Protein AF-0000000078821449 (afdb_homodimer)

Organism: Methanosarcina acetivorans (strain ATCC 35395 / DSM 2834 / JCM 12185 / C2A) (NCBI:txid188937)

InterPro domains:
  IPR012033 MJ0452 [PF09001] (7-146)
  IPR012033 MJ0452 [PIRSF006600] (1-150)
  IPR036608 MTH777-like superfamily [G3DSA:3.40.50.10160] (2-150)
  IPR036608 MTH777-like superfamily [SSF75181] (4-150)

Structure (mmCIF, N/CA/C/O backbone):
data_AF-0000000078821449-model_v1
#
loop_
_entity.id
_entity.type
_entity.pdbx_description
1 polymer 'DUF1890 domain-containing protein'
#
loop_
_atom_site.group_PDB
_atom_site.id
_atom_site.type_symbol
_atom_site.label_atom_id
_atom_site.label_alt_id
_atom_site.label_comp_id
_atom_site.label_asym_id
_atom_site.label_entity_id
_atom_site.label_seq_id
_atom_site.pdbx_PDB_ins_code
_atom_site.Cartn_x
_atom_site.Cartn_y
_atom_site.Cartn_z
_atom_site.occupancy
_atom_site.B_iso_or_equiv
_atom_site.auth_seq_id
_atom_site.auth_comp_id
_atom_site.auth_asym_id
_atom_site.auth_atom_id
_atom_site.pdbx_PDB_model_num
ATOM 1 N N . MET A 1 1 ? 21.312 -19.125 -3.658 1 49.81 1 MET A N 1
ATOM 2 C CA . MET A 1 1 ? 20.328 -18.234 -4.27 1 49.81 1 MET A CA 1
ATOM 3 C C . MET A 1 1 ? 19.406 -19.016 -5.203 1 49.81 1 MET A C 1
ATOM 5 O O . MET A 1 1 ? 19.875 -19.75 -6.07 1 49.81 1 MET A O 1
ATOM 9 N N . THR A 1 2 ? 18.203 -19.422 -4.727 1 67.19 2 THR A N 1
ATOM 10 C CA . THR A 1 2 ? 17.578 -20.281 -5.734 1 67.19 2 THR A CA 1
ATOM 11 C C . THR A 1 2 ? 17.359 -19.5 -7.035 1 67.19 2 THR A C 1
ATOM 13 O O . THR A 1 2 ? 17.172 -18.281 -7.016 1 67.19 2 THR A O 1
ATOM 16 N N . GLY A 1 3 ? 18.109 -19.797 -8.117 1 85.88 3 GLY A N 1
ATOM 17 C CA . GLY A 1 3 ? 17.969 -19.344 -9.492 1 85.88 3 GLY A CA 1
ATOM 18 C C . GLY A 1 3 ? 16.594 -19.594 -10.07 1 85.88 3 GLY A C 1
ATOM 19 O O . GLY A 1 3 ? 16.344 -19.328 -11.25 1 85.88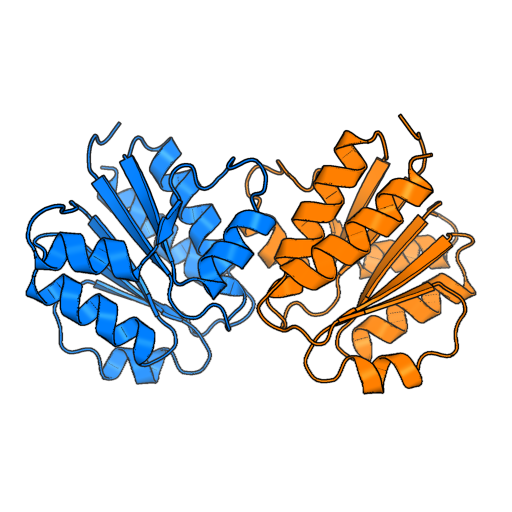 3 GLY A O 1
ATOM 20 N N . ALA A 1 4 ? 15.664 -19.938 -9.172 1 95.81 4 ALA A N 1
ATOM 21 C CA . ALA A 1 4 ? 14.32 -20.266 -9.641 1 95.81 4 ALA A CA 1
ATOM 22 C C . ALA A 1 4 ? 13.523 -18.984 -9.938 1 95.81 4 ALA A C 1
ATOM 24 O O . ALA A 1 4 ? 13.609 -18.016 -9.195 1 95.81 4 ALA A O 1
ATOM 25 N N . LYS A 1 5 ? 12.758 -19.031 -10.961 1 97.81 5 LYS A N 1
ATOM 26 C CA . LYS A 1 5 ? 11.906 -17.906 -11.375 1 97.81 5 LYS A CA 1
ATOM 27 C C . LYS A 1 5 ? 10.57 -17.938 -10.648 1 97.81 5 LYS A C 1
ATOM 29 O O . LYS A 1 5 ? 9.859 -18.953 -10.664 1 97.81 5 LYS A O 1
ATOM 34 N N . VAL A 1 6 ? 10.242 -16.781 -10.023 1 98.56 6 VAL A N 1
ATOM 35 C CA . VAL A 1 6 ? 8.992 -16.672 -9.273 1 98.56 6 VAL A CA 1
ATOM 36 C C . VAL A 1 6 ? 8.133 -15.555 -9.859 1 98.56 6 VAL A C 1
ATOM 38 O O . VAL A 1 6 ? 8.641 -14.469 -10.172 1 98.56 6 VAL A O 1
ATOM 41 N N . LEU A 1 7 ? 6.855 -15.844 -10.023 1 98.69 7 LEU A N 1
ATOM 42 C CA . LEU A 1 7 ? 5.879 -14.852 -10.461 1 98.69 7 LEU A CA 1
ATOM 43 C C . LEU A 1 7 ? 4.902 -14.516 -9.344 1 98.69 7 LEU A C 1
ATOM 45 O O . LEU A 1 7 ? 4.312 -15.414 -8.734 1 98.69 7 LEU A O 1
ATOM 49 N N . LEU A 1 8 ? 4.797 -13.297 -8.977 1 98.81 8 LEU A N 1
ATOM 50 C CA . LEU A 1 8 ? 3.703 -12.781 -8.164 1 98.81 8 LEU A CA 1
ATOM 51 C C . LEU A 1 8 ? 2.645 -12.117 -9.039 1 98.81 8 LEU A C 1
ATOM 53 O O . LEU A 1 8 ? 2.908 -11.086 -9.664 1 98.81 8 LEU A O 1
ATOM 57 N N . MET A 1 9 ? 1.427 -12.617 -9.031 1 98.25 9 MET A N 1
ATOM 58 C CA . MET A 1 9 ? 0.346 -12.102 -9.867 1 98.25 9 MET A CA 1
ATOM 59 C C . MET A 1 9 ? -0.66 -11.32 -9.031 1 98.25 9 MET A C 1
ATOM 61 O O . MET A 1 9 ? -1.372 -11.898 -8.211 1 98.25 9 MET A O 1
ATOM 65 N N . MET A 1 10 ? -0.724 -10.078 -9.336 1 96.94 10 MET A N 1
ATOM 66 C CA . MET A 1 10 ? -1.653 -9.211 -8.617 1 96.94 10 MET A CA 1
ATOM 67 C C . MET A 1 10 ? -2.875 -8.891 -9.469 1 96.94 10 MET A C 1
ATOM 69 O O . MET A 1 10 ? -2.74 -8.422 -10.602 1 96.94 10 MET A O 1
ATOM 73 N N . GLY A 1 11 ? -4.004 -9.109 -8.859 1 92.5 11 GLY A N 1
ATOM 74 C CA . GLY A 1 11 ? -5.25 -8.727 -9.5 1 92.5 11 GLY A CA 1
ATOM 75 C C . GLY A 1 11 ? -5.762 -7.371 -9.055 1 92.5 11 GLY A C 1
ATOM 76 O O . GLY A 1 11 ? -4.992 -6.414 -8.953 1 92.5 11 GLY A O 1
ATOM 77 N N . CYS A 1 12 ? -7.008 -7.234 -8.828 1 91.25 12 CYS A N 1
ATOM 78 C CA . CYS A 1 12 ? -7.684 -6.012 -8.414 1 91.25 12 CYS A CA 1
ATOM 79 C C . CYS A 1 12 ? -7.148 -5.523 -7.074 1 91.25 12 CYS A C 1
ATOM 81 O O . CYS A 1 12 ? -7.141 -6.27 -6.094 1 91.25 12 CYS A O 1
ATOM 83 N N . PRO A 1 13 ? -6.746 -4.324 -7.023 1 91.69 13 PRO A N 1
ATOM 84 C CA . PRO A 1 13 ? -6.117 -3.814 -5.801 1 91.69 13 PRO A CA 1
ATOM 85 C C . PRO A 1 13 ? -7.129 -3.217 -4.824 1 91.69 13 PRO A C 1
ATOM 87 O O . PRO A 1 13 ? -6.77 -2.363 -4.008 1 91.69 13 PRO A O 1
ATOM 90 N N . GLU A 1 14 ? -8.305 -3.57 -4.867 1 92.19 14 GLU A N 1
ATOM 91 C CA . GLU A 1 14 ? -9.375 -3.021 -4.039 1 92.19 14 GLU A CA 1
ATOM 92 C C . GLU A 1 14 ? -9.133 -3.303 -2.561 1 92.19 14 GLU A C 1
ATOM 94 O O . GLU A 1 14 ? -9.547 -2.527 -1.698 1 92.19 14 GLU A O 1
ATOM 99 N N . ILE A 1 15 ? -8.531 -4.406 -2.27 1 92.94 15 ILE A N 1
ATOM 100 C CA . ILE A 1 15 ? -8.266 -4.785 -0.885 1 92.94 15 ILE A CA 1
ATOM 101 C C . ILE A 1 15 ? -6.867 -4.324 -0.487 1 92.94 15 ILE A C 1
ATOM 103 O O . ILE A 1 15 ? -5.871 -4.758 -1.077 1 92.94 15 ILE A O 1
ATOM 107 N N . PRO A 1 16 ? -6.734 -3.566 0.577 1 92.69 16 PRO A N 1
ATOM 108 C CA . PRO A 1 16 ? -5.496 -2.861 0.91 1 92.69 16 PRO A CA 1
ATOM 109 C C . PRO A 1 16 ? -4.328 -3.811 1.169 1 92.69 16 PRO A C 1
ATOM 111 O O . PRO A 1 16 ? -3.178 -3.482 0.86 1 92.69 16 PRO A O 1
ATOM 114 N N . ILE A 1 17 ? -4.605 -4.996 1.589 1 95.81 17 ILE A N 1
ATOM 115 C CA . ILE A 1 17 ? -3.512 -5.855 2.029 1 95.81 17 ILE A CA 1
ATOM 116 C C . ILE A 1 17 ? -2.713 -6.336 0.819 1 95.81 17 ILE A C 1
ATOM 118 O O . ILE A 1 17 ? -1.553 -6.73 0.951 1 95.81 17 ILE A O 1
ATOM 122 N N . GLN A 1 18 ? -3.287 -6.344 -0.367 1 96.81 18 GLN A N 1
ATOM 123 C CA . GLN A 1 18 ? -2.631 -6.945 -1.522 1 96.81 18 GLN A CA 1
ATOM 124 C C . GLN A 1 18 ? -1.288 -6.277 -1.804 1 96.81 18 GLN A C 1
ATOM 126 O O . GLN A 1 18 ? -0.261 -6.953 -1.899 1 96.81 18 GLN A O 1
ATOM 131 N N . THR A 1 19 ? -1.279 -4.965 -1.934 1 97.38 19 THR A N 1
ATOM 132 C CA . THR A 1 19 ? -0.064 -4.23 -2.268 1 97.38 19 THR A CA 1
ATOM 133 C C . THR A 1 19 ? 1.011 -4.453 -1.208 1 97.38 19 THR A C 1
ATOM 135 O O . THR A 1 19 ? 2.174 -4.699 -1.537 1 97.38 19 THR A O 1
ATOM 138 N N . SER A 1 20 ? 0.621 -4.418 0.048 1 97.75 20 SER A N 1
ATOM 139 C CA . SER A 1 20 ? 1.561 -4.582 1.152 1 97.75 20 SER A CA 1
ATOM 140 C C . SER A 1 20 ? 2.209 -5.961 1.124 1 97.75 20 SER A C 1
ATOM 142 O O . SER A 1 20 ? 3.434 -6.078 1.214 1 97.75 20 SER A O 1
ATOM 144 N N . ILE A 1 21 ? 1.416 -6.953 0.949 1 98.38 21 ILE A N 1
ATOM 145 C CA . ILE A 1 21 ? 1.913 -8.328 0.967 1 98.38 21 ILE A CA 1
ATOM 146 C C . ILE A 1 21 ? 2.758 -8.586 -0.278 1 98.38 21 ILE A C 1
ATOM 148 O O . ILE A 1 21 ? 3.771 -9.281 -0.213 1 98.38 21 ILE A O 1
ATOM 152 N N . ALA A 1 22 ? 2.371 -8.062 -1.41 1 98.56 22 ALA A N 1
ATOM 153 C CA . ALA A 1 22 ? 3.135 -8.25 -2.643 1 98.56 22 ALA A CA 1
ATOM 154 C C . ALA A 1 22 ? 4.539 -7.66 -2.512 1 98.56 22 ALA A C 1
ATOM 156 O O . ALA A 1 22 ? 5.52 -8.297 -2.904 1 98.56 22 ALA A O 1
ATOM 157 N N . LEU A 1 23 ? 4.625 -6.461 -1.961 1 98.75 23 LEU A N 1
ATOM 158 C CA . LEU A 1 23 ? 5.93 -5.84 -1.758 1 98.75 23 LEU A CA 1
ATOM 159 C C . LEU A 1 23 ? 6.777 -6.66 -0.792 1 98.75 23 LEU A C 1
ATOM 161 O O . LEU A 1 23 ? 7.953 -6.926 -1.061 1 98.75 23 LEU A O 1
ATOM 165 N N . TYR A 1 24 ? 6.156 -7.066 0.304 1 98.81 24 TYR A N 1
ATOM 166 C CA . TYR A 1 24 ? 6.852 -7.855 1.314 1 98.81 24 TYR A CA 1
ATOM 167 C C . TYR A 1 24 ? 7.379 -9.156 0.722 1 98.81 24 TYR A C 1
ATOM 169 O O . TYR A 1 24 ? 8.562 -9.477 0.865 1 98.81 24 TYR A O 1
ATOM 177 N N . LEU A 1 25 ? 6.523 -9.852 0.055 1 98.75 25 LEU A N 1
ATOM 178 C CA . LEU A 1 25 ? 6.859 -11.164 -0.492 1 98.75 25 LEU A CA 1
ATOM 179 C C . LEU A 1 25 ? 7.922 -11.039 -1.58 1 98.75 25 LEU A C 1
ATOM 181 O O . LEU A 1 25 ? 8.867 -11.828 -1.624 1 98.75 25 LEU A O 1
ATOM 185 N N . SER A 1 26 ? 7.781 -10.055 -2.492 1 98.81 26 SER A N 1
ATOM 186 C CA . SER A 1 26 ? 8.773 -9.812 -3.531 1 98.81 26 SER A CA 1
ATOM 187 C C . SER A 1 26 ? 10.164 -9.617 -2.93 1 98.81 26 SER A C 1
ATOM 189 O O . SER A 1 26 ? 11.133 -10.242 -3.371 1 98.81 26 SER A O 1
ATOM 191 N N . HIS A 1 27 ? 10.234 -8.82 -1.933 1 98.62 27 HIS A N 1
ATOM 192 C CA . HIS A 1 27 ? 11.492 -8.484 -1.285 1 98.62 27 HIS A CA 1
ATOM 193 C C . HIS A 1 27 ? 12.102 -9.703 -0.593 1 98.62 27 HIS A C 1
ATOM 195 O O . HIS A 1 27 ? 13.289 -9.984 -0.751 1 98.62 27 HIS A O 1
ATOM 201 N N . LYS A 1 28 ? 11.266 -10.406 0.142 1 98.12 28 LYS A N 1
ATOM 202 C CA . LYS A 1 28 ? 11.727 -11.578 0.88 1 98.12 28 LYS A CA 1
ATOM 203 C C . LYS A 1 28 ? 12.281 -12.641 -0.065 1 98.12 28 LYS A C 1
ATOM 205 O O . LYS A 1 28 ? 13.383 -13.156 0.149 1 98.12 28 LYS A O 1
ATOM 210 N N . LEU A 1 29 ? 11.531 -12.938 -1.108 1 98.44 29 LEU A N 1
ATOM 211 C CA . LEU A 1 29 ? 11.945 -13.945 -2.076 1 98.44 29 LEU A CA 1
ATOM 212 C C . LEU A 1 29 ? 13.219 -13.516 -2.795 1 98.44 29 LEU A C 1
ATOM 214 O O . LEU A 1 29 ? 14.125 -14.328 -2.996 1 98.44 29 LEU A O 1
ATOM 218 N N . THR A 1 30 ? 13.289 -12.211 -3.168 1 98.06 30 THR A N 1
ATOM 219 C CA . THR A 1 30 ? 14.484 -11.695 -3.83 1 98.06 30 THR A CA 1
ATOM 220 C C . THR A 1 30 ? 15.711 -11.836 -2.93 1 98.06 30 THR A C 1
ATOM 222 O O . THR A 1 30 ? 16.766 -12.258 -3.383 1 98.06 30 THR A O 1
ATOM 225 N N . ASN A 1 31 ? 15.547 -11.555 -1.682 1 97.06 31 ASN A N 1
ATOM 226 C CA . ASN A 1 31 ? 16.656 -11.625 -0.73 1 97.06 31 ASN A CA 1
ATOM 227 C C . ASN A 1 31 ? 17.094 -13.07 -0.502 1 97.06 31 ASN A C 1
ATOM 229 O O . ASN A 1 31 ? 18.234 -13.312 -0.084 1 97.06 31 ASN A O 1
ATOM 233 N N . LEU A 1 32 ? 16.172 -13.969 -0.727 1 97 32 LEU A N 1
ATOM 234 C CA . LEU A 1 32 ? 16.484 -15.391 -0.587 1 97 32 LEU A CA 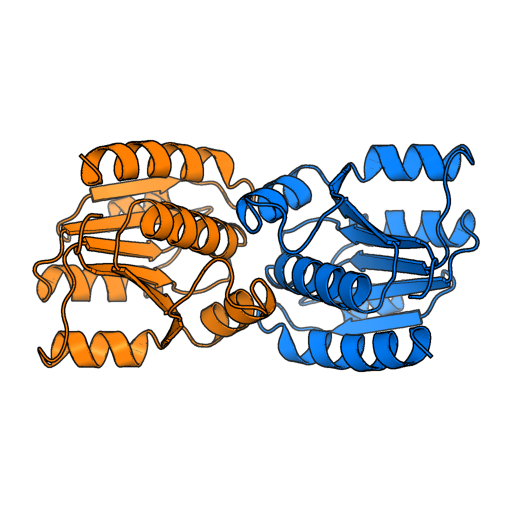1
ATOM 235 C C . LEU A 1 32 ? 17.141 -15.922 -1.858 1 97 32 LEU A C 1
ATOM 237 O O . LEU A 1 32 ? 17.516 -17.094 -1.92 1 97 32 LEU A O 1
ATOM 241 N N . GLY A 1 33 ? 17.219 -15.102 -2.922 1 96.56 33 GLY A N 1
ATOM 242 C CA . GLY A 1 33 ? 17.984 -15.469 -4.109 1 96.56 33 GLY A CA 1
ATOM 243 C C . GLY A 1 33 ? 17.094 -15.852 -5.281 1 96.56 33 GLY A C 1
ATOM 244 O O . GLY A 1 33 ? 17.594 -16.281 -6.324 1 96.56 33 GLY A O 1
ATOM 245 N N . PHE A 1 34 ? 15.781 -15.688 -5.188 1 98.06 34 PHE A N 1
ATOM 246 C CA . PHE A 1 34 ? 14.875 -15.984 -6.289 1 98.06 34 PHE A CA 1
ATOM 247 C C . PHE A 1 34 ? 14.883 -14.859 -7.312 1 98.06 34 PHE A C 1
ATOM 249 O O . PHE A 1 34 ? 15.18 -13.711 -6.98 1 98.06 34 PHE A O 1
ATOM 256 N N . ASP A 1 35 ? 14.656 -15.227 -8.531 1 98.19 35 ASP A N 1
ATOM 257 C CA . ASP A 1 35 ? 14.383 -14.25 -9.578 1 98.19 35 ASP A CA 1
ATOM 258 C C . ASP A 1 35 ? 12.891 -13.906 -9.641 1 98.19 35 ASP A C 1
ATOM 260 O O . ASP A 1 35 ? 12.102 -14.641 -10.234 1 98.19 35 ASP A O 1
ATOM 264 N N . VAL A 1 36 ? 12.523 -12.75 -9.086 1 98.69 36 VAL A N 1
ATOM 265 C CA . VAL A 1 36 ? 11.125 -12.453 -8.812 1 98.69 36 VAL A CA 1
ATOM 266 C C . VAL A 1 36 ? 10.602 -11.445 -9.836 1 98.69 36 VAL A C 1
ATOM 268 O O . VAL A 1 36 ? 11.227 -10.414 -10.07 1 98.69 36 VAL A O 1
ATOM 271 N N . THR A 1 37 ? 9.547 -11.773 -10.461 1 98.75 37 THR A N 1
ATOM 272 C CA . THR A 1 37 ? 8.758 -10.867 -11.297 1 98.75 37 THR A CA 1
ATOM 273 C C . THR A 1 37 ? 7.398 -10.602 -10.672 1 98.75 37 THR A C 1
ATOM 275 O O . THR A 1 37 ? 6.688 -11.539 -10.297 1 98.75 37 THR A O 1
ATOM 278 N N . VAL A 1 38 ? 7.09 -9.367 -10.508 1 98.81 38 VAL A N 1
ATOM 279 C CA . VAL A 1 38 ? 5.762 -8.969 -10.055 1 98.81 38 VAL A CA 1
ATOM 280 C C . VAL A 1 38 ? 4.926 -8.5 -11.242 1 98.81 38 VAL A C 1
ATOM 282 O O . VAL A 1 38 ? 5.32 -7.586 -11.961 1 98.81 38 VAL A O 1
ATOM 285 N N . ALA A 1 39 ? 3.84 -9.156 -11.469 1 98.56 39 ALA A N 1
ATOM 286 C CA . ALA A 1 39 ? 2.922 -8.797 -12.547 1 98.56 39 ALA A CA 1
ATOM 287 C C . ALA A 1 39 ? 1.574 -8.344 -11.992 1 98.56 39 ALA A C 1
ATOM 289 O O . ALA A 1 39 ? 0.996 -9.008 -11.125 1 98.56 39 ALA A O 1
ATOM 290 N N . GLY A 1 40 ? 1.105 -7.25 -12.469 1 97.75 40 GLY A N 1
ATOM 291 C CA . GLY A 1 40 ? -0.163 -6.73 -11.977 1 97.75 40 GLY A CA 1
ATOM 292 C C . GLY A 1 40 ? -1.009 -6.102 -13.07 1 97.75 40 GLY A C 1
ATOM 293 O O . GLY A 1 40 ? -0.512 -5.812 -14.156 1 97.75 40 GLY A O 1
ATOM 294 N N . THR A 1 41 ? -2.318 -6.004 -12.766 1 96.25 41 THR A N 1
ATOM 295 C CA . THR A 1 41 ? -3.158 -5.148 -13.594 1 96.25 41 THR A CA 1
ATOM 296 C C . THR A 1 41 ? -2.631 -3.717 -13.602 1 96.25 41 THR A C 1
ATOM 298 O O . THR A 1 41 ? -1.737 -3.375 -12.828 1 96.25 41 THR A O 1
ATOM 301 N N . GLU A 1 42 ? -3.178 -2.934 -14.5 1 94.88 42 GLU A N 1
ATOM 302 C CA . GLU A 1 42 ? -2.738 -1.544 -14.586 1 94.88 42 GLU A CA 1
ATOM 303 C C . GLU A 1 42 ? -2.912 -0.823 -13.258 1 94.88 42 GLU A C 1
ATOM 305 O O . GLU A 1 42 ? -1.987 -0.166 -12.773 1 94.88 42 GLU A O 1
ATOM 310 N N . ALA A 1 43 ? -4.117 -0.985 -12.688 1 94.12 43 ALA A N 1
ATOM 311 C CA . ALA A 1 43 ? -4.414 -0.321 -11.422 1 94.12 43 ALA A CA 1
ATOM 312 C C . ALA A 1 43 ? -3.498 -0.822 -10.312 1 94.12 43 ALA A C 1
ATOM 314 O O . ALA A 1 43 ? -2.963 -0.028 -9.539 1 94.12 43 ALA A O 1
ATOM 315 N N . ALA A 1 44 ? -3.287 -2.094 -10.258 1 96.38 44 ALA A N 1
ATOM 316 C CA . ALA A 1 44 ? -2.43 -2.674 -9.227 1 96.38 44 ALA A CA 1
ATOM 317 C C . ALA A 1 44 ? -0.986 -2.203 -9.391 1 96.38 44 ALA A C 1
ATOM 319 O O . ALA A 1 44 ? -0.325 -1.859 -8.406 1 96.38 44 ALA A O 1
ATOM 320 N N . THR A 1 45 ? -0.516 -2.141 -10.609 1 97.25 45 THR A N 1
ATOM 321 C CA . THR A 1 45 ? 0.858 -1.742 -10.891 1 97.25 45 THR A CA 1
ATOM 322 C C . THR A 1 45 ? 1.083 -0.277 -10.523 1 97.25 45 THR A C 1
ATOM 324 O O . THR A 1 45 ? 2.129 0.08 -9.984 1 97.25 45 THR A O 1
ATOM 327 N N . ARG A 1 46 ? 0.132 0.55 -10.789 1 96.5 46 ARG A N 1
ATOM 328 C CA . ARG A 1 46 ? 0.265 1.965 -10.461 1 96.5 46 ARG A CA 1
ATOM 329 C C . ARG A 1 46 ? 0.408 2.164 -8.953 1 96.5 46 ARG A C 1
ATOM 331 O O . ARG A 1 46 ? 1.279 2.91 -8.5 1 96.5 46 ARG A O 1
ATOM 338 N N . LEU A 1 47 ? -0.443 1.47 -8.195 1 97.69 47 LEU A N 1
ATOM 339 C CA . LEU A 1 47 ? -0.375 1.578 -6.746 1 97.69 47 LEU A CA 1
ATOM 340 C C . LEU A 1 47 ? 0.98 1.107 -6.23 1 97.69 47 LEU A C 1
ATOM 342 O O . LEU A 1 47 ? 1.595 1.771 -5.391 1 97.69 47 LEU A O 1
ATOM 346 N N . LEU A 1 48 ? 1.425 -0.003 -6.773 1 98.25 48 LEU A N 1
ATOM 347 C CA . LEU A 1 48 ? 2.695 -0.567 -6.336 1 98.25 48 LEU A CA 1
ATOM 348 C C . LEU A 1 48 ? 3.854 0.362 -6.688 1 98.25 48 LEU A C 1
ATOM 350 O O . LEU A 1 48 ? 4.742 0.594 -5.863 1 98.25 48 LEU A O 1
ATOM 354 N N . LYS A 1 49 ? 3.832 0.894 -7.867 1 97.75 49 LYS A N 1
ATOM 355 C CA . LYS A 1 49 ? 4.906 1.768 -8.328 1 97.75 49 LYS A CA 1
ATOM 356 C C . LYS A 1 49 ? 4.992 3.031 -7.477 1 97.75 49 LYS A C 1
ATOM 358 O O . LYS A 1 49 ? 6.09 3.484 -7.145 1 97.75 49 LYS A O 1
ATOM 363 N N . VAL A 1 50 ? 3.887 3.553 -7.125 1 98 50 VAL A N 1
ATOM 364 C CA . VAL A 1 50 ? 3.873 4.754 -6.301 1 98 50 VAL A CA 1
ATOM 365 C C . VAL A 1 50 ? 4.344 4.418 -4.887 1 98 50 VAL A C 1
ATOM 367 O O . VAL A 1 50 ? 5.082 5.188 -4.27 1 98 50 VAL A O 1
ATOM 370 N N . SER A 1 51 ? 3.947 3.303 -4.34 1 97.88 51 SER A N 1
ATOM 371 C CA . SER A 1 51 ? 4.387 2.844 -3.027 1 97.88 51 SER A CA 1
ATOM 372 C C . SER A 1 51 ? 5.895 2.611 -3 1 97.88 51 SER A C 1
ATOM 374 O O . SER A 1 51 ? 6.547 2.852 -1.982 1 97.88 51 SER A O 1
ATOM 376 N N . ASP A 1 52 ? 6.406 2.096 -4.031 1 98.56 52 ASP A N 1
ATOM 377 C CA . ASP A 1 52 ? 7.793 1.671 -4.195 1 98.56 52 ASP A CA 1
ATOM 378 C C . ASP A 1 52 ? 8.484 2.469 -5.297 1 98.56 52 ASP A C 1
ATOM 380 O O . ASP A 1 52 ? 9.039 1.89 -6.23 1 98.56 52 ASP A O 1
ATOM 384 N N . SER A 1 53 ? 8.484 3.723 -5.098 1 97.94 53 SER A N 1
ATOM 385 C CA . SER A 1 53 ? 8.867 4.676 -6.137 1 97.94 53 SER A CA 1
ATOM 386 C C . SER A 1 53 ? 10.312 4.453 -6.59 1 97.94 53 SER A C 1
ATOM 388 O O . SER A 1 53 ? 10.656 4.738 -7.738 1 97.94 53 SER A O 1
ATOM 390 N N . ASP A 1 54 ? 11.188 3.932 -5.82 1 98.12 54 ASP A N 1
ATOM 391 C CA . ASP A 1 54 ? 12.586 3.703 -6.18 1 98.12 54 ASP A CA 1
ATOM 392 C C . ASP A 1 54 ? 12.805 2.266 -6.641 1 98.12 54 ASP A C 1
ATOM 394 O O . ASP A 1 54 ? 13.922 1.884 -6.992 1 98.12 54 ASP A O 1
ATOM 398 N N . GLY A 1 55 ? 11.766 1.492 -6.582 1 98.31 55 GLY A N 1
ATOM 399 C CA . GLY A 1 55 ? 11.906 0.089 -6.938 1 98.31 55 GLY A CA 1
ATOM 400 C C . GLY A 1 55 ? 12.766 -0.688 -5.961 1 98.31 55 GLY A C 1
ATOM 401 O O . GLY A 1 55 ? 13.555 -1.544 -6.367 1 98.31 55 GLY A O 1
ATOM 402 N N . TYR A 1 56 ? 12.648 -0.378 -4.742 1 98.56 56 TYR A N 1
ATOM 403 C CA . TYR A 1 56 ? 13.484 -0.993 -3.715 1 98.56 56 TYR A CA 1
ATOM 404 C C . TYR A 1 56 ? 13.016 -2.408 -3.406 1 98.56 56 TYR A C 1
ATOM 406 O O . TYR A 1 56 ? 13.828 -3.312 -3.215 1 98.56 56 TYR A O 1
ATOM 414 N N . TYR A 1 57 ? 11.695 -2.652 -3.391 1 98.62 57 TYR A N 1
ATOM 415 C CA . TYR A 1 57 ? 11.117 -3.91 -2.928 1 98.62 57 TYR A CA 1
ATOM 416 C C . TYR A 1 57 ? 10.742 -4.805 -4.105 1 98.62 57 TYR A C 1
ATOM 418 O O . TYR A 1 57 ? 10.859 -6.031 -4.02 1 98.62 57 TYR A O 1
ATOM 426 N N . ALA A 1 58 ? 10.211 -4.219 -5.16 1 98.31 58 ALA A N 1
ATOM 427 C CA . ALA A 1 58 ? 9.859 -4.93 -6.391 1 98.31 58 ALA A CA 1
ATOM 428 C C . ALA A 1 58 ? 10.75 -4.488 -7.551 1 98.31 58 ALA A C 1
ATOM 430 O O . ALA A 1 58 ? 10.508 -3.453 -8.172 1 98.31 58 ALA A O 1
ATOM 431 N N . LYS A 1 59 ? 11.664 -5.297 -7.922 1 97.06 59 LYS A N 1
ATOM 432 C CA . LYS A 1 59 ? 12.68 -4.91 -8.891 1 97.06 59 LYS A CA 1
ATOM 433 C C . LYS A 1 59 ? 12.164 -5.051 -10.32 1 97.06 59 LYS A C 1
ATOM 435 O O . LYS A 1 59 ? 12.555 -4.293 -11.211 1 97.06 59 LYS A O 1
ATOM 440 N N . LYS A 1 60 ? 11.391 -6.031 -10.555 1 97.94 60 LYS A N 1
ATOM 441 C CA . LYS A 1 60 ? 10.781 -6.277 -11.859 1 97.94 60 LYS A CA 1
ATOM 442 C C . LYS A 1 60 ? 9.258 -6.215 -11.781 1 97.94 60 LYS A C 1
ATOM 444 O O . LYS A 1 60 ? 8.625 -7.109 -11.219 1 97.94 60 LYS A O 1
ATOM 449 N N . LEU A 1 61 ? 8.742 -5.191 -12.273 1 98.5 61 LEU A N 1
ATOM 450 C CA . LEU A 1 61 ? 7.301 -4.984 -12.336 1 98.5 61 LEU A CA 1
ATOM 451 C C . LEU A 1 61 ? 6.816 -4.949 -13.781 1 98.5 61 LEU A C 1
ATOM 453 O O . LEU A 1 61 ? 7.297 -4.145 -14.578 1 98.5 61 LEU A O 1
ATOM 457 N N . VAL A 1 62 ? 5.875 -5.852 -14.078 1 98.19 62 VAL A N 1
ATOM 458 C CA . VAL A 1 62 ? 5.426 -5.973 -15.461 1 98.19 62 VAL A CA 1
ATOM 459 C C . VAL A 1 62 ? 3.9 -6.02 -15.508 1 98.19 62 VAL A C 1
ATOM 461 O O . VAL A 1 62 ? 3.246 -6.102 -14.469 1 98.19 62 VAL A O 1
ATOM 464 N N . ASN A 1 63 ? 3.357 -5.914 -16.703 1 97.69 63 ASN A N 1
ATOM 465 C CA . ASN A 1 63 ? 1.917 -5.988 -16.922 1 97.69 63 ASN A CA 1
ATOM 466 C C . ASN A 1 63 ? 1.418 -7.43 -16.875 1 97.69 63 ASN A C 1
ATOM 468 O O . ASN A 1 63 ? 1.978 -8.305 -17.547 1 97.69 63 ASN A O 1
ATOM 472 N N . LEU A 1 64 ? 0.299 -7.594 -16.219 1 97.56 64 LEU A N 1
ATOM 473 C CA . LEU A 1 64 ? -0.217 -8.938 -16.016 1 97.56 64 LEU A CA 1
ATOM 474 C C . LEU A 1 64 ? -0.741 -9.531 -17.312 1 97.56 64 LEU A C 1
ATOM 476 O O . LEU A 1 64 ? -0.436 -10.68 -17.641 1 97.56 64 LEU A O 1
ATOM 480 N N . ASP A 1 65 ? -1.496 -8.789 -18.062 1 96.25 65 ASP A N 1
ATOM 481 C CA . ASP A 1 65 ? -2.078 -9.297 -19.297 1 96.25 65 ASP A CA 1
ATOM 482 C C . ASP A 1 65 ? -0.992 -9.719 -20.281 1 96.25 65 ASP A C 1
ATOM 484 O O . ASP A 1 65 ? -1.086 -10.789 -20.891 1 96.25 65 ASP A O 1
ATOM 488 N N . LYS A 1 66 ? -0.016 -8.938 -20.391 1 96.81 66 LYS A N 1
ATOM 489 C CA . LYS A 1 66 ? 1.092 -9.25 -21.281 1 96.81 66 LYS A CA 1
ATOM 490 C C . LYS A 1 66 ? 1.849 -10.484 -20.812 1 96.81 66 LYS A C 1
ATOM 492 O O . LYS A 1 66 ? 2.248 -11.328 -21.625 1 96.81 66 LYS A O 1
ATOM 497 N N . THR A 1 67 ? 2.057 -10.562 -19.562 1 97 67 THR A N 1
ATOM 498 C CA . THR A 1 67 ? 2.723 -11.719 -18.969 1 97 67 THR A CA 1
ATOM 499 C C . THR A 1 67 ? 1.938 -13 -19.266 1 97 67 THR A C 1
ATOM 501 O O . THR A 1 67 ? 2.516 -14.016 -19.656 1 97 67 THR A O 1
ATOM 504 N N . MET A 1 68 ? 0.649 -12.906 -19.125 1 96 68 MET A N 1
ATOM 505 C CA . MET A 1 68 ? -0.207 -14.062 -19.375 1 96 68 MET A CA 1
ATOM 506 C C . MET A 1 68 ? -0.173 -14.453 -20.859 1 96 68 MET A C 1
ATOM 508 O O . MET A 1 68 ? -0.151 -15.641 -21.188 1 96 68 MET A O 1
ATOM 512 N N . GLU A 1 69 ? -0.201 -13.477 -21.672 1 96.69 69 GLU A N 1
ATOM 513 C CA . GLU A 1 69 ? -0.075 -13.75 -23.094 1 96.69 69 GLU A CA 1
ATOM 514 C C . GLU A 1 69 ? 1.207 -14.523 -23.391 1 96.69 69 GLU A C 1
ATOM 516 O O . GLU A 1 69 ? 1.188 -15.5 -24.141 1 96.69 69 GLU A O 1
ATOM 521 N N . ASP A 1 70 ? 2.281 -14.078 -22.828 1 96.94 70 ASP A N 1
ATOM 522 C CA . ASP A 1 70 ? 3.572 -14.727 -23.047 1 96.94 70 ASP A CA 1
ATOM 523 C C . ASP A 1 70 ? 3.555 -16.156 -22.531 1 96.94 70 ASP A C 1
ATOM 525 O O . ASP A 1 70 ? 4.152 -17.047 -23.141 1 96.94 70 ASP A O 1
ATOM 529 N N . ILE A 1 71 ? 2.896 -16.391 -21.453 1 96.19 71 ILE A N 1
ATOM 530 C CA . ILE A 1 71 ? 2.809 -17.734 -20.891 1 96.19 71 ILE A CA 1
ATOM 531 C C . ILE A 1 71 ? 1.948 -18.609 -21.781 1 96.19 71 ILE A C 1
ATOM 533 O O . ILE A 1 71 ? 2.322 -19.75 -22.094 1 96.19 71 ILE A O 1
ATOM 537 N N . ILE A 1 72 ? 0.828 -18.078 -22.188 1 95.5 72 ILE A N 1
ATOM 538 C CA . ILE A 1 72 ? -0.098 -18.812 -23.047 1 95.5 72 ILE A CA 1
ATOM 539 C C . ILE A 1 72 ? 0.601 -19.188 -24.344 1 95.5 72 ILE A C 1
ATOM 541 O O . ILE A 1 72 ? 0.446 -20.312 -24.828 1 95.5 72 ILE A O 1
ATOM 545 N N . GLU A 1 73 ? 1.402 -18.312 -24.844 1 96.44 73 GLU A N 1
ATOM 546 C CA . GLU A 1 73 ? 2.092 -18.531 -26.125 1 96.44 73 GLU A CA 1
ATOM 547 C C . GLU A 1 73 ? 3.416 -19.266 -25.906 1 96.44 73 GLU A C 1
ATOM 549 O O . GLU A 1 73 ? 4.203 -19.422 -26.844 1 96.44 73 GLU A O 1
ATOM 554 N N . LYS A 1 74 ? 3.77 -19.688 -24.75 1 94.5 74 LYS A N 1
ATOM 555 C CA . LYS A 1 74 ? 4.93 -20.5 -24.391 1 94.5 74 LYS A CA 1
ATOM 556 C C . LYS A 1 74 ? 6.23 -19.734 -24.656 1 94.5 74 LYS A C 1
ATOM 558 O O . LYS A 1 74 ? 7.242 -20.344 -25.016 1 94.5 74 LYS A O 1
ATOM 563 N N . ARG A 1 75 ? 6.172 -18.422 -24.453 1 96.19 75 ARG A N 1
ATOM 564 C CA . ARG A 1 75 ? 7.355 -17.578 -24.609 1 96.19 75 ARG A CA 1
ATOM 565 C C . ARG A 1 75 ? 8.062 -17.375 -23.281 1 96.19 75 ARG A C 1
ATOM 567 O O . ARG A 1 75 ? 9.219 -16.953 -23.234 1 96.19 75 ARG A O 1
ATOM 574 N N . SER A 1 76 ? 7.32 -17.594 -22.234 1 94.62 76 SER A N 1
ATOM 575 C CA . SER A 1 76 ? 7.855 -17.453 -20.891 1 94.62 76 SER A CA 1
ATOM 576 C C . SER A 1 76 ? 7.176 -18.422 -19.922 1 94.62 76 SER A C 1
ATOM 578 O O . SER A 1 76 ? 6.066 -18.891 -20.188 1 94.62 76 SER A O 1
ATOM 580 N N . ASP A 1 77 ? 7.953 -18.828 -18.906 1 95.5 77 ASP A N 1
ATOM 581 C CA . ASP A 1 77 ? 7.375 -19.625 -17.844 1 95.5 77 ASP A CA 1
ATOM 582 C C . ASP A 1 77 ? 8.109 -19.391 -16.516 1 95.5 77 ASP A C 1
ATOM 584 O O . ASP A 1 77 ? 9.086 -18.641 -16.469 1 95.5 77 ASP A O 1
ATOM 588 N N . PHE A 1 78 ? 7.543 -19.938 -15.438 1 97.75 78 PHE A N 1
ATOM 589 C CA . PHE A 1 78 ? 8.055 -19.734 -14.086 1 97.75 78 PHE A CA 1
ATOM 590 C C . PHE A 1 78 ? 8.109 -21.062 -13.328 1 97.75 78 PHE A C 1
ATOM 592 O O . PHE A 1 78 ? 7.484 -22.031 -13.742 1 97.75 78 PHE A O 1
ATOM 599 N N . ASP A 1 79 ? 8.906 -21.078 -12.344 1 97.75 79 ASP A N 1
ATOM 600 C CA . ASP A 1 79 ? 9.008 -22.266 -11.508 1 97.75 79 ASP A CA 1
ATOM 601 C C . ASP A 1 79 ? 7.949 -22.25 -10.406 1 97.75 79 ASP A C 1
ATOM 603 O O . ASP A 1 79 ? 7.426 -23.297 -10.023 1 97.75 79 ASP A O 1
ATOM 607 N N . ILE A 1 80 ? 7.691 -21.109 -9.891 1 98.19 80 ILE A N 1
ATOM 608 C CA . ILE A 1 80 ? 6.734 -20.891 -8.805 1 98.19 80 ILE A CA 1
ATOM 609 C C . ILE A 1 80 ? 5.852 -19.688 -9.125 1 98.19 80 ILE A C 1
ATOM 611 O O . ILE A 1 80 ? 6.324 -18.688 -9.672 1 98.19 80 ILE A O 1
ATOM 615 N N . CYS A 1 81 ? 4.598 -19.781 -8.812 1 98.38 81 CYS A N 1
ATOM 616 C CA . CYS A 1 81 ? 3.664 -18.672 -9.008 1 98.38 81 CYS A CA 1
ATOM 617 C C . CYS A 1 81 ? 2.816 -18.453 -7.758 1 98.38 81 CYS A C 1
ATOM 619 O O . CYS A 1 81 ? 2.248 -19.406 -7.215 1 98.38 81 CYS A O 1
ATOM 621 N N . PHE A 1 82 ? 2.791 -17.281 -7.273 1 98.69 82 PHE A N 1
ATOM 622 C CA . PHE A 1 82 ? 1.84 -16.812 -6.27 1 98.69 82 PHE A CA 1
ATOM 623 C C . PHE A 1 82 ? 0.752 -15.961 -6.906 1 98.69 82 PHE A C 1
ATOM 625 O O . PHE A 1 82 ? 1.031 -14.883 -7.43 1 98.69 82 PHE A O 1
ATOM 632 N N . ALA A 1 83 ? -0.446 -16.391 -6.867 1 98.38 83 ALA A N 1
ATOM 633 C CA . ALA A 1 83 ? -1.572 -15.672 -7.461 1 98.38 83 ALA A CA 1
ATOM 634 C C . ALA A 1 83 ? -2.457 -15.055 -6.383 1 98.38 83 ALA A C 1
ATOM 636 O O . ALA A 1 83 ? -3.07 -15.766 -5.586 1 98.38 83 ALA A O 1
ATOM 637 N N . PHE A 1 84 ? -2.549 -13.742 -6.371 1 98.25 84 PHE A N 1
ATOM 638 C CA . PHE A 1 84 ? -3.414 -13.016 -5.449 1 98.25 84 PHE A CA 1
ATOM 639 C C . PHE A 1 84 ? -4.836 -12.938 -5.992 1 98.25 84 PHE A C 1
ATOM 641 O O . PHE A 1 84 ? -5.047 -12.516 -7.133 1 98.25 84 PHE A O 1
ATOM 648 N N . MET A 1 85 ? -5.746 -13.266 -5.129 1 96.88 85 MET A N 1
ATOM 649 C CA . MET A 1 85 ? -7.133 -13.172 -5.582 1 96.88 85 MET A CA 1
ATOM 650 C C . MET A 1 85 ? -8.062 -12.859 -4.418 1 96.88 85 MET A C 1
ATOM 652 O O . MET A 1 85 ? -7.934 -13.438 -3.336 1 96.88 85 MET A O 1
ATOM 656 N N . HIS A 1 86 ? -9.023 -11.922 -4.672 1 96.5 86 HIS A N 1
ATOM 657 C CA . HIS A 1 86 ? -10.07 -11.641 -3.699 1 96.5 86 HIS A CA 1
ATOM 658 C C . HIS A 1 86 ? -11.453 -11.656 -4.352 1 96.5 86 HIS A C 1
ATOM 660 O O . HIS A 1 86 ? -12.461 -11.414 -3.688 1 96.5 86 HIS A O 1
ATOM 666 N N . ASN A 1 87 ? -11.438 -11.93 -5.66 1 94.44 87 ASN A N 1
ATOM 667 C CA . ASN A 1 87 ? -12.664 -12.039 -6.445 1 94.44 87 ASN A CA 1
ATOM 668 C C . ASN A 1 87 ? -12.477 -12.953 -7.652 1 94.44 87 ASN A C 1
ATOM 670 O O . ASN A 1 87 ? -11.398 -13.523 -7.844 1 94.44 87 ASN A O 1
ATOM 674 N N . ASP A 1 88 ? -13.445 -13.016 -8.539 1 90.81 88 ASP A N 1
ATOM 675 C CA . ASP A 1 88 ? -13.461 -13.969 -9.648 1 90.81 88 ASP A CA 1
ATOM 676 C C . ASP A 1 88 ? -12.406 -13.617 -10.695 1 90.81 88 ASP A C 1
ATOM 678 O O . ASP A 1 88 ? -11.852 -14.508 -11.344 1 90.81 88 ASP A O 1
ATOM 682 N N . ALA A 1 89 ? -12.133 -12.344 -10.82 1 85.69 89 ALA A N 1
ATOM 683 C CA . ALA A 1 89 ? -11.148 -11.938 -11.812 1 85.69 89 ALA A CA 1
ATOM 684 C C . ALA A 1 89 ? -9.773 -12.508 -11.484 1 85.69 89 ALA A C 1
ATOM 686 O O . ALA A 1 89 ? -9.086 -13.039 -12.367 1 85.69 89 ALA A O 1
ATOM 687 N N . GLY A 1 90 ? -9.406 -12.43 -10.242 1 89 90 GLY A N 1
ATOM 688 C CA . GLY A 1 90 ? -8.156 -13.039 -9.812 1 89 90 GLY A CA 1
ATOM 689 C C . GLY A 1 90 ? -8.133 -14.547 -10.008 1 89 90 GLY A C 1
ATOM 690 O O . GLY A 1 90 ? -7.102 -15.117 -10.367 1 89 90 GLY A O 1
ATOM 691 N N . MET A 1 91 ? -9.211 -15.102 -9.891 1 94.12 91 MET A N 1
ATOM 692 C CA . MET A 1 91 ? -9.32 -16.547 -10.016 1 94.12 91 MET A CA 1
ATOM 693 C C . MET A 1 91 ? -9.078 -16.984 -11.461 1 94.12 91 MET A C 1
ATOM 695 O O . MET A 1 91 ? -8.445 -18.016 -11.703 1 94.12 91 MET A O 1
ATOM 699 N N . THR A 1 92 ? -9.547 -16.234 -12.328 1 93.75 92 THR A N 1
ATOM 700 C CA . THR A 1 92 ? -9.406 -16.562 -13.742 1 93.75 92 THR A CA 1
ATOM 701 C C . THR A 1 92 ? -7.93 -16.641 -14.141 1 93.75 92 THR A C 1
ATOM 703 O O . THR A 1 92 ? -7.523 -17.578 -14.844 1 93.75 92 THR A O 1
ATOM 706 N N . TYR A 1 93 ? -7.094 -15.758 -13.695 1 94.38 93 TYR A N 1
ATOM 707 C CA . TYR A 1 93 ? -5.664 -15.781 -13.984 1 94.38 93 TYR A CA 1
ATOM 708 C C . TYR A 1 93 ? -5.008 -17.016 -13.391 1 94.38 93 TYR A C 1
ATOM 710 O O . TYR A 1 93 ? -4.203 -17.672 -14.055 1 94.38 93 TYR A O 1
ATOM 718 N N . ALA A 1 94 ? -5.348 -17.328 -12.188 1 96.56 94 ALA A N 1
ATOM 719 C CA . ALA A 1 94 ? -4.785 -18.5 -11.508 1 96.56 94 ALA A CA 1
ATOM 720 C C . ALA A 1 94 ? -5.168 -19.781 -12.219 1 96.56 94 ALA A C 1
ATOM 722 O O . ALA A 1 94 ? -4.34 -20.688 -12.383 1 96.56 94 ALA A O 1
ATOM 723 N N . ALA A 1 95 ? -6.391 -19.828 -12.664 1 96.38 95 ALA A N 1
ATOM 724 C CA . ALA A 1 95 ? -6.859 -21 -13.391 1 96.38 95 ALA A CA 1
ATOM 725 C C . ALA A 1 95 ? -6.066 -21.188 -14.688 1 96.38 95 ALA A C 1
ATOM 727 O O . ALA A 1 95 ? -5.695 -22.312 -15.031 1 96.38 95 ALA A O 1
ATOM 728 N N . THR A 1 96 ? -5.84 -20.109 -15.359 1 94.44 96 THR A N 1
ATOM 729 C CA . THR A 1 96 ? -5.051 -20.156 -16.578 1 94.44 96 THR A CA 1
ATOM 730 C C . THR A 1 96 ? -3.633 -20.641 -16.297 1 94.44 96 THR A C 1
ATOM 732 O O . THR A 1 96 ? -3.105 -21.5 -17 1 94.44 96 THR A O 1
ATOM 735 N N . MET A 1 97 ? -3.037 -20.172 -15.266 1 95.94 97 MET A N 1
ATOM 736 C CA . MET A 1 97 ? -1.706 -20.609 -14.852 1 95.94 97 MET A CA 1
ATOM 737 C C . MET A 1 97 ? -1.692 -22.109 -14.562 1 95.94 97 MET A C 1
ATOM 739 O O . MET A 1 97 ? -0.797 -22.828 -15.008 1 95.94 97 MET A O 1
ATOM 743 N N . SER A 1 98 ? -2.689 -22.531 -13.859 1 96.88 98 SER A N 1
ATOM 744 C CA . SER A 1 98 ? -2.768 -23.938 -13.484 1 96.88 98 SER A CA 1
ATOM 745 C C . SER A 1 98 ? -2.875 -24.844 -14.719 1 96.88 98 SER A C 1
ATOM 747 O O . SER A 1 98 ? -2.291 -25.922 -14.75 1 96.88 98 SER A O 1
ATOM 749 N N . ALA A 1 99 ? -3.504 -24.359 -15.68 1 95.12 99 ALA A N 1
ATOM 750 C CA . ALA A 1 99 ? -3.787 -25.156 -16.859 1 95.12 99 ALA A CA 1
ATOM 751 C C . ALA A 1 99 ? -2.584 -25.203 -17.797 1 95.12 99 ALA A C 1
ATOM 753 O O . ALA A 1 99 ? -2.363 -26.188 -18.5 1 95.12 99 ALA A O 1
ATOM 754 N N . LEU A 1 100 ? -1.787 -24.172 -17.719 1 94.44 100 LEU A N 1
ATOM 755 C CA . LEU A 1 100 ? -0.858 -24.031 -18.844 1 94.44 100 LEU A CA 1
ATOM 756 C C . LEU A 1 100 ? 0.586 -24.047 -18.344 1 94.44 100 LEU A C 1
ATOM 758 O O . LEU A 1 100 ? 1.507 -24.297 -19.125 1 94.44 100 LEU A O 1
ATOM 762 N N . SER A 1 101 ? 0.759 -23.672 -17.125 1 92.81 101 SER A N 1
ATOM 763 C CA . SER A 1 101 ? 2.111 -23.547 -16.594 1 92.81 101 SER A CA 1
ATOM 764 C C . SER A 1 101 ? 2.494 -24.766 -15.766 1 92.81 101 SER A C 1
ATOM 766 O O . SER A 1 101 ? 1.635 -25.406 -15.156 1 92.81 101 SER A O 1
ATOM 768 N N . GLN A 1 102 ? 3.744 -25.094 -15.797 1 91.25 102 GLN A N 1
ATOM 769 C CA . GLN A 1 102 ? 4.246 -26.172 -14.938 1 91.25 102 GLN A CA 1
ATOM 770 C C . GLN A 1 102 ? 4.656 -25.625 -13.57 1 91.25 102 GLN A C 1
ATOM 772 O O . GLN A 1 102 ? 5.164 -26.359 -12.727 1 91.25 102 GLN A O 1
ATOM 777 N N . ALA A 1 103 ? 4.441 -24.391 -13.336 1 96.25 103 ALA A N 1
ATOM 778 C CA . ALA A 1 103 ? 4.824 -23.75 -12.078 1 96.25 103 ALA A CA 1
ATOM 779 C C . ALA A 1 103 ? 4.059 -24.344 -10.898 1 96.25 103 ALA A C 1
ATOM 781 O O . ALA A 1 103 ? 2.879 -24.672 -11.023 1 96.25 103 ALA A O 1
ATOM 782 N N . LYS A 1 104 ? 4.762 -24.5 -9.82 1 97.31 104 LYS A N 1
ATOM 783 C CA . LYS A 1 104 ? 4.039 -24.703 -8.57 1 97.31 104 LYS A CA 1
ATOM 784 C C . LYS A 1 104 ? 3.18 -23.5 -8.227 1 97.31 104 LYS A C 1
ATOM 786 O O . LYS A 1 104 ? 3.697 -22.391 -8.07 1 97.31 104 LYS A O 1
ATOM 791 N N . LEU A 1 105 ? 1.876 -23.734 -8.062 1 98.12 105 LEU A N 1
ATOM 792 C CA . LEU A 1 105 ? 0.936 -22.625 -7.918 1 98.12 105 LEU A CA 1
ATOM 793 C C . LEU A 1 105 ? 0.464 -22.5 -6.477 1 98.12 105 LEU A C 1
ATOM 795 O O . LEU A 1 105 ? -0.018 -23.469 -5.887 1 98.12 105 LEU A O 1
ATOM 799 N N . TYR A 1 106 ? 0.654 -21.328 -5.906 1 98.38 106 TYR A N 1
ATOM 800 C CA . TYR A 1 106 ? 0.079 -20.922 -4.629 1 98.38 106 TYR A CA 1
ATOM 801 C C . TYR A 1 106 ? -1.011 -19.875 -4.832 1 98.38 106 TYR A C 1
ATOM 803 O O . TYR A 1 106 ? -0.73 -18.766 -5.258 1 98.38 106 TYR A O 1
ATOM 811 N N . SER A 1 107 ? -2.236 -20.25 -4.504 1 98.19 107 SER A N 1
ATOM 812 C CA . SER A 1 107 ? -3.363 -19.328 -4.586 1 98.19 107 SER A CA 1
ATOM 813 C C . SER A 1 107 ? -3.566 -18.594 -3.266 1 98.19 107 SER A C 1
ATOM 815 O O . SER A 1 107 ? -4 -19.188 -2.275 1 98.19 107 SER A O 1
ATOM 817 N N . ILE A 1 108 ? -3.248 -17.344 -3.24 1 98.38 108 ILE A N 1
ATOM 818 C CA . ILE A 1 108 ? -3.463 -16.484 -2.072 1 98.38 108 ILE A CA 1
ATOM 819 C C . ILE A 1 108 ? -4.859 -15.883 -2.131 1 98.38 108 ILE A C 1
ATOM 821 O O . ILE A 1 108 ? -5.094 -14.914 -2.863 1 98.38 108 ILE A O 1
ATOM 825 N N . VAL A 1 109 ? -5.766 -16.406 -1.341 1 98 109 VAL A N 1
ATOM 826 C CA . VAL A 1 109 ? -7.16 -15.977 -1.315 1 98 109 VAL A CA 1
ATOM 827 C C . VAL A 1 109 ? -7.418 -15.117 -0.079 1 98 109 VAL A C 1
ATOM 829 O O . VAL A 1 109 ? -7.254 -15.586 1.052 1 98 109 VAL A O 1
ATOM 832 N N . PHE A 1 110 ? -7.84 -13.867 -0.324 1 97.19 110 PHE A N 1
ATOM 833 C CA . PHE A 1 110 ? -7.949 -12.945 0.806 1 97.19 110 PHE A CA 1
ATOM 834 C C . PHE A 1 110 ? -9.18 -12.062 0.671 1 97.19 110 PHE A C 1
ATOM 836 O O . PHE A 1 110 ? -9.797 -12 -0.397 1 97.19 110 PHE A O 1
ATOM 843 N N . GLY A 1 111 ? -9.5 -11.383 1.758 1 95.56 111 GLY A N 1
ATOM 844 C CA . GLY A 1 111 ? -10.656 -10.5 1.775 1 95.56 111 GLY A CA 1
ATOM 845 C C . GLY A 1 111 ? -11.867 -11.109 2.449 1 95.56 111 GLY A C 1
ATOM 846 O O . GLY A 1 111 ? -11.828 -12.258 2.891 1 95.56 111 GLY A O 1
ATOM 847 N N . ARG A 1 112 ? -12.961 -10.359 2.451 1 95.19 112 ARG A N 1
ATOM 848 C CA . ARG A 1 112 ? -14.148 -10.672 3.248 1 95.19 112 ARG A CA 1
ATOM 849 C C . ARG A 1 112 ? -14.773 -11.984 2.795 1 95.19 112 ARG A C 1
ATOM 851 O O . ARG A 1 112 ? -15.344 -12.719 3.607 1 95.19 112 ARG A O 1
ATOM 858 N N . HIS A 1 113 ? -14.609 -12.312 1.619 1 95 113 HIS A N 1
ATOM 859 C CA . HIS A 1 113 ? -15.266 -13.5 1.074 1 95 113 HIS A CA 1
ATOM 860 C C . HIS A 1 113 ? -14.242 -14.57 0.711 1 95 113 HIS A C 1
ATOM 862 O O . HIS A 1 113 ? -14.477 -15.375 -0.194 1 95 113 HIS A O 1
ATOM 868 N N . ALA A 1 114 ? -13.18 -14.594 1.354 1 96.88 114 ALA A N 1
ATOM 869 C CA . ALA A 1 114 ? -12.055 -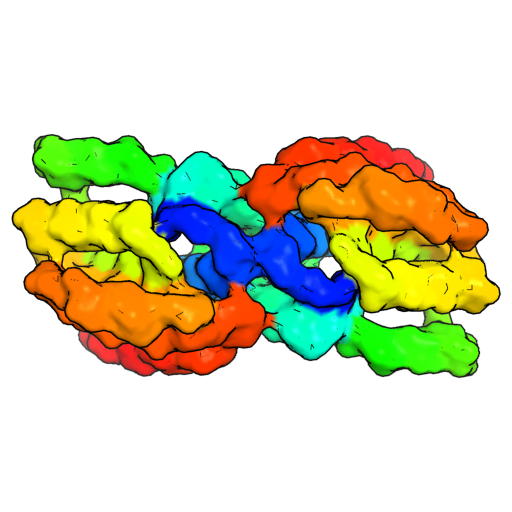15.469 1.014 1 96.88 114 ALA A CA 1
ATOM 870 C C . ALA A 1 114 ? -12.453 -16.938 1.102 1 96.88 114 ALA A C 1
ATOM 872 O O . ALA A 1 114 ? -12.148 -17.719 0.204 1 96.88 114 ALA A O 1
ATOM 873 N N . ASP A 1 115 ? -13.18 -17.312 2.166 1 97.25 115 ASP A N 1
ATOM 874 C CA . ASP A 1 115 ? -13.555 -18.719 2.348 1 97.25 115 ASP A CA 1
ATOM 875 C C . ASP A 1 115 ? -14.477 -19.188 1.224 1 97.25 115 ASP A C 1
ATOM 877 O O . ASP A 1 115 ? -14.281 -20.266 0.666 1 97.25 115 ASP A O 1
ATOM 881 N N . GLU A 1 116 ? -15.414 -18.391 0.914 1 97.31 116 GLU A N 1
ATOM 882 C CA . GLU A 1 116 ? -16.344 -18.734 -0.157 1 97.31 116 GLU A CA 1
ATOM 883 C C . GLU A 1 116 ? -15.633 -18.859 -1.496 1 97.31 116 GLU A C 1
ATOM 885 O O . GLU A 1 116 ? -15.867 -19.812 -2.244 1 97.31 116 GLU A O 1
ATOM 890 N N . LEU A 1 117 ? -14.828 -17.922 -1.795 1 97.25 117 LEU A N 1
ATOM 891 C CA . LEU A 1 117 ? -14.07 -17.953 -3.043 1 97.25 117 LEU A CA 1
ATOM 892 C C . LEU A 1 117 ? -13.18 -19.203 -3.1 1 97.25 117 LEU A C 1
ATOM 894 O O . LEU A 1 117 ? -13.125 -19.875 -4.125 1 97.25 117 LEU A O 1
ATOM 898 N N . ALA A 1 118 ? -12.5 -19.516 -2.033 1 97.62 118 ALA A N 1
ATOM 899 C CA . ALA A 1 118 ? -11.594 -20.672 -1.975 1 97.62 118 ALA A CA 1
ATOM 900 C C . ALA A 1 118 ? -12.328 -21.969 -2.27 1 97.62 118 ALA A C 1
ATOM 902 O O . ALA A 1 118 ? -11.781 -22.875 -2.904 1 97.62 118 ALA A O 1
ATOM 903 N N . GLU A 1 119 ? -13.531 -22.031 -1.868 1 97.12 119 GLU A N 1
ATOM 904 C CA . GLU A 1 119 ? -14.328 -23.234 -2.062 1 97.12 119 GLU A CA 1
ATOM 905 C C . GLU A 1 119 ? -14.648 -23.453 -3.539 1 97.12 119 GLU A C 1
ATOM 907 O O . GLU A 1 119 ? -14.945 -24.578 -3.957 1 97.12 119 GLU A O 1
ATOM 912 N N . THR A 1 120 ? -14.617 -22.422 -4.305 1 96.62 120 THR A N 1
ATOM 913 C CA . THR A 1 120 ? -14.977 -22.516 -5.715 1 96.62 120 THR A CA 1
ATOM 914 C C . THR A 1 120 ? -13.773 -22.906 -6.559 1 96.62 120 THR A C 1
ATOM 916 O O . THR A 1 120 ? -13.906 -23.203 -7.746 1 96.62 120 THR A O 1
ATOM 919 N N . ILE A 1 121 ? -12.633 -22.844 -6.004 1 96.94 121 ILE A N 1
ATOM 920 C CA . ILE A 1 121 ? -11.406 -23.156 -6.734 1 96.94 121 ILE A CA 1
ATOM 921 C C . ILE A 1 121 ? -11.328 -24.672 -6.992 1 96.94 121 ILE A C 1
ATOM 923 O O . ILE A 1 121 ? -11.312 -25.469 -6.051 1 96.94 121 ILE A O 1
ATOM 927 N N . GLU A 1 122 ? -11.172 -25.062 -8.242 1 95.62 122 GLU A N 1
ATOM 928 C CA . GLU A 1 122 ? -11.172 -26.469 -8.625 1 95.62 122 GLU A CA 1
ATOM 929 C C . GLU A 1 122 ? -9.859 -26.844 -9.312 1 95.62 122 GLU A C 1
ATOM 931 O O . GLU A 1 122 ? -9.648 -28.016 -9.648 1 95.62 122 GLU A O 1
ATOM 936 N N . PHE A 1 123 ? -9.062 -25.891 -9.57 1 96.06 123 PHE A N 1
ATOM 937 C CA . PHE A 1 123 ? -7.797 -26.172 -10.234 1 96.06 123 PHE A CA 1
ATOM 938 C C . PHE A 1 123 ? -6.719 -26.531 -9.219 1 96.06 123 PHE A C 1
ATOM 940 O O . PHE A 1 123 ? -6.883 -26.297 -8.023 1 96.06 123 PHE A O 1
ATOM 947 N N . ASP A 1 124 ? -5.641 -27.125 -9.719 1 94.88 124 ASP A N 1
ATOM 948 C CA . ASP A 1 124 ? -4.57 -27.625 -8.859 1 94.88 124 ASP A CA 1
ATOM 949 C C . ASP A 1 124 ? -3.74 -26.484 -8.289 1 94.88 124 ASP A C 1
ATOM 951 O O . ASP A 1 124 ? -3.555 -25.453 -8.945 1 94.88 124 ASP A O 1
ATOM 955 N N . GLY A 1 125 ? -3.16 -26.734 -7.074 1 95.44 125 GLY A N 1
ATOM 956 C CA . GLY A 1 125 ? -2.32 -25.766 -6.383 1 95.44 125 GLY A CA 1
ATOM 957 C C . GLY A 1 125 ? -2.566 -25.719 -4.887 1 95.44 125 GLY A C 1
ATOM 958 O O . GLY A 1 125 ? -3.523 -26.312 -4.395 1 95.44 125 GLY A O 1
ATOM 959 N N . GLU A 1 126 ? -1.756 -25.078 -4.191 1 96.94 126 GLU A N 1
ATOM 960 C CA . GLU A 1 126 ? -1.93 -24.844 -2.76 1 96.94 126 GLU A CA 1
ATOM 961 C C . GLU A 1 126 ? -2.709 -23.562 -2.498 1 96.94 126 GLU A C 1
ATOM 963 O O . GLU A 1 126 ? -2.486 -22.547 -3.162 1 96.94 126 GLU A O 1
ATOM 968 N N . LYS A 1 127 ? -3.688 -23.672 -1.599 1 97.31 127 LYS A N 1
ATOM 969 C CA . LYS A 1 127 ? -4.492 -22.5 -1.244 1 97.31 127 LYS A CA 1
ATOM 970 C C . LYS A 1 127 ? -4.047 -21.906 0.09 1 97.31 127 LYS A C 1
ATOM 972 O O . LYS A 1 127 ? -3.871 -22.641 1.07 1 97.31 127 LYS A O 1
ATOM 977 N N . ILE A 1 128 ? -3.791 -20.641 0.075 1 98.06 128 ILE A N 1
ATOM 978 C CA . ILE A 1 128 ? -3.537 -19.859 1.284 1 98.06 128 ILE A CA 1
ATOM 979 C C . ILE A 1 128 ? -4.676 -18.875 1.509 1 98.06 128 ILE A C 1
ATOM 981 O O . ILE A 1 128 ? -4.809 -17.891 0.771 1 98.06 128 ILE A O 1
ATOM 985 N N . VAL A 1 129 ? -5.48 -19.062 2.609 1 97.69 129 VAL A N 1
ATOM 986 C CA . VAL A 1 129 ? -6.73 -18.312 2.76 1 97.69 129 VAL A CA 1
ATOM 987 C C . VAL A 1 129 ? -6.645 -17.406 3.982 1 97.69 129 VAL A C 1
ATOM 989 O O . VAL A 1 129 ? -6.219 -17.828 5.059 1 97.69 129 VAL A O 1
ATOM 992 N N . SER A 1 130 ? -6.977 -16.188 3.787 1 97.31 130 SER A N 1
ATOM 993 C CA . SER A 1 130 ? -7.074 -15.203 4.867 1 97.31 130 SER A CA 1
ATOM 994 C C . SER A 1 130 ? -8.281 -14.289 4.68 1 97.31 130 SER A C 1
ATOM 996 O O . SER A 1 130 ? -8.445 -13.68 3.623 1 97.31 130 SER A O 1
ATOM 998 N N . LYS A 1 131 ? -9.062 -14.109 5.688 1 96.06 131 LYS A N 1
ATOM 999 C CA . LYS A 1 131 ? -10.266 -13.281 5.613 1 96.06 131 LYS A CA 1
ATOM 1000 C C . LYS A 1 131 ? -9.938 -11.82 5.91 1 96.06 131 LYS A C 1
ATOM 1002 O O . LYS A 1 131 ? -10.812 -10.953 5.824 1 96.06 131 LYS A O 1
ATOM 1007 N N . ASP A 1 132 ? -8.719 -11.555 6.195 1 93.38 132 ASP A N 1
ATOM 1008 C CA . ASP A 1 132 ? -8.32 -10.203 6.59 1 93.38 132 ASP A CA 1
ATOM 1009 C C . ASP A 1 132 ? -8.406 -9.242 5.41 1 93.38 132 ASP A C 1
ATOM 1011 O O . ASP A 1 132 ? -8.055 -9.602 4.281 1 93.38 132 ASP A O 1
ATOM 1015 N N . VAL A 1 133 ? -8.867 -8.062 5.805 1 91.56 133 VAL A N 1
ATOM 1016 C CA . VAL A 1 133 ? -8.992 -7.027 4.785 1 91.56 133 VAL A CA 1
ATOM 1017 C C . VAL A 1 133 ? -7.922 -5.957 5.004 1 91.56 133 VAL A C 1
ATOM 1019 O O . VAL A 1 133 ? -7.316 -5.469 4.047 1 91.56 133 VAL A O 1
ATOM 1022 N N . HIS A 1 134 ? -7.676 -5.668 6.293 1 90.19 134 HIS A N 1
ATOM 1023 C CA . HIS A 1 134 ? -6.785 -4.543 6.562 1 90.19 134 HIS A CA 1
ATOM 1024 C C . HIS A 1 134 ? -5.586 -4.977 7.398 1 90.19 134 HIS A C 1
ATOM 1026 O O . HIS A 1 134 ? -4.602 -4.242 7.504 1 90.19 134 HIS A O 1
ATOM 1032 N N . ASN A 1 135 ? -5.648 -6.082 7.992 1 93.12 135 ASN A N 1
ATOM 1033 C CA . ASN A 1 135 ? -4.535 -6.594 8.781 1 93.12 135 ASN A CA 1
ATOM 1034 C C . ASN A 1 135 ? -3.719 -7.621 8 1 93.12 135 ASN A C 1
ATOM 1036 O O . ASN A 1 135 ? -4.164 -8.75 7.801 1 93.12 135 ASN A O 1
ATOM 1040 N N . PRO A 1 136 ? -2.508 -7.297 7.68 1 96.56 136 PRO A N 1
ATOM 1041 C CA . PRO A 1 136 ? -1.729 -8.172 6.801 1 96.56 136 PRO A CA 1
ATOM 1042 C C . PRO A 1 136 ? -0.958 -9.242 7.57 1 96.56 136 PRO A C 1
ATOM 1044 O O . PRO A 1 136 ? -0.354 -10.133 6.961 1 96.56 136 PRO A O 1
ATOM 1047 N N . LEU A 1 137 ? -1.008 -9.289 8.828 1 97.06 137 LEU A N 1
ATOM 1048 C CA . LEU A 1 137 ? -0.038 -10.039 9.617 1 97.06 137 LEU A CA 1
ATOM 1049 C C . LEU A 1 137 ? -0.314 -11.539 9.539 1 97.06 137 LEU A C 1
ATOM 1051 O O . LEU A 1 137 ? 0.617 -12.336 9.43 1 97.06 137 LEU A O 1
ATOM 1055 N N . ARG A 1 138 ? -1.561 -11.906 9.641 1 96.5 138 ARG A N 1
ATOM 1056 C CA . ARG A 1 138 ? -1.873 -13.328 9.57 1 96.5 138 ARG A CA 1
ATOM 1057 C C . ARG A 1 138 ? -1.475 -13.906 8.211 1 96.5 138 ARG A C 1
ATOM 1059 O O . ARG A 1 138 ? -0.849 -14.969 8.148 1 96.5 138 ARG A O 1
ATOM 1066 N N . LEU A 1 139 ? -1.846 -13.266 7.156 1 98.12 139 LEU A N 1
ATOM 1067 C CA . LEU A 1 139 ? -1.464 -13.711 5.82 1 98.12 139 LEU A CA 1
ATOM 1068 C C . LEU A 1 139 ? 0.053 -13.727 5.664 1 98.12 139 LEU A C 1
ATOM 1070 O O . LEU A 1 139 ? 0.618 -14.688 5.137 1 98.12 139 LEU A O 1
ATOM 1074 N N . LYS A 1 140 ? 0.715 -12.703 6.141 1 98.31 140 LYS A N 1
ATOM 1075 C CA . LYS A 1 140 ? 2.172 -12.625 6.109 1 98.31 140 LYS A CA 1
ATOM 1076 C C . LYS A 1 140 ? 2.801 -13.836 6.793 1 98.31 140 LYS A C 1
ATOM 1078 O O . LYS A 1 140 ? 3.721 -14.453 6.25 1 98.31 140 LYS A O 1
ATOM 1083 N N . ASN A 1 141 ? 2.309 -14.133 7.934 1 97.81 141 ASN A N 1
ATOM 1084 C CA . ASN A 1 141 ? 2.852 -15.25 8.695 1 97.81 141 ASN A CA 1
ATOM 1085 C C . ASN A 1 141 ? 2.676 -16.578 7.961 1 97.81 141 ASN A C 1
ATOM 1087 O O . ASN A 1 141 ? 3.57 -17.422 7.969 1 97.81 141 ASN A O 1
ATOM 1091 N N . ARG A 1 142 ? 1.561 -16.781 7.398 1 97.56 142 ARG A N 1
ATOM 1092 C CA . ARG A 1 142 ? 1.317 -17.984 6.609 1 97.56 142 ARG A CA 1
ATOM 1093 C C . ARG A 1 142 ? 2.279 -18.062 5.426 1 97.56 142 ARG A C 1
ATOM 1095 O O . ARG A 1 142 ? 2.834 -19.141 5.145 1 97.56 142 ARG A O 1
ATOM 1102 N N . LEU A 1 143 ? 2.484 -16.969 4.773 1 98.38 143 LEU A N 1
ATOM 1103 C CA . LEU A 1 143 ? 3.375 -16.938 3.617 1 98.38 143 LEU A CA 1
ATOM 1104 C C . LEU A 1 143 ? 4.824 -17.156 4.039 1 98.38 143 LEU A C 1
ATOM 1106 O O . LEU A 1 143 ? 5.598 -17.781 3.311 1 98.38 143 LEU A O 1
ATOM 1110 N N . ASP A 1 144 ? 5.176 -16.672 5.223 1 98 144 ASP A N 1
ATOM 1111 C CA . ASP A 1 144 ? 6.523 -16.891 5.738 1 98 144 ASP A CA 1
ATOM 1112 C C . ASP A 1 144 ? 6.816 -18.391 5.855 1 98 144 ASP A C 1
ATOM 1114 O O . ASP A 1 144 ? 7.902 -18.844 5.484 1 98 144 ASP A O 1
ATOM 1118 N N . LYS A 1 145 ? 5.863 -19.078 6.332 1 96.88 145 LYS A N 1
ATOM 1119 C CA . LYS A 1 145 ? 6.035 -20.531 6.477 1 96.88 145 LYS A CA 1
ATOM 1120 C C . LYS A 1 145 ? 6.203 -21.203 5.117 1 96.88 145 LYS A C 1
ATOM 1122 O O . LYS A 1 145 ? 7.051 -22.078 4.957 1 96.88 145 LYS A O 1
ATOM 1127 N N . ILE A 1 146 ? 5.461 -20.812 4.195 1 97.25 146 ILE A N 1
ATOM 1128 C CA . ILE A 1 146 ? 5.527 -21.375 2.852 1 97.25 146 ILE A CA 1
ATOM 1129 C C . ILE A 1 146 ? 6.883 -21.062 2.223 1 97.25 146 ILE A C 1
ATOM 1131 O O . ILE A 1 146 ? 7.523 -21.938 1.642 1 97.25 146 ILE A O 1
ATOM 1135 N N . VAL A 1 147 ? 7.332 -19.828 2.291 1 97.31 147 VAL A N 1
ATOM 1136 C CA . VAL A 1 147 ? 8.586 -19.375 1.691 1 97.31 147 VAL A CA 1
ATOM 1137 C C . VAL A 1 147 ? 9.758 -20.125 2.312 1 97.31 147 VAL A C 1
ATOM 1139 O O . VAL A 1 147 ? 10.695 -20.516 1.612 1 97.31 147 VAL A O 1
ATOM 1142 N N . GLU A 1 148 ? 9.656 -20.344 3.592 1 94.38 148 GLU A N 1
ATOM 1143 C CA . GLU A 1 148 ? 10.688 -21.125 4.266 1 94.38 148 GLU A CA 1
ATOM 1144 C C . GLU A 1 148 ? 10.789 -22.531 3.67 1 94.38 148 GLU A C 1
ATOM 1146 O O . GLU A 1 148 ? 11.883 -23.078 3.533 1 94.38 148 GLU A O 1
ATOM 1151 N N . GLY A 1 149 ? 9.648 -23.031 3.268 1 93.5 149 GLY A N 1
ATOM 1152 C CA . GLY A 1 149 ? 9.617 -24.375 2.695 1 93.5 149 GLY A CA 1
ATOM 1153 C C . GLY A 1 149 ? 10.164 -24.438 1.282 1 93.5 149 GLY A C 1
ATOM 1154 O O . GLY A 1 149 ? 10.742 -25.438 0.875 1 93.5 149 GLY A O 1
ATOM 1155 N N . ILE A 1 150 ? 10.016 -23.391 0.558 1 92.44 150 ILE A N 1
ATOM 1156 C CA . ILE A 1 150 ? 10.43 -23.438 -0.838 1 92.44 150 ILE A CA 1
ATOM 1157 C C . ILE A 1 150 ? 11.883 -23 -0.963 1 92.44 150 ILE A C 1
ATOM 1159 O O . ILE A 1 150 ? 12.531 -23.25 -1.98 1 92.44 150 ILE A O 1
ATOM 1163 N N . ALA A 1 151 ? 12.391 -22.328 0.015 1 87.06 151 ALA A N 1
ATOM 1164 C CA . ALA A 1 151 ? 13.781 -21.875 -0.008 1 87.06 151 ALA A CA 1
ATOM 1165 C C . ALA A 1 151 ? 14.734 -23.016 0.373 1 87.06 151 ALA A C 1
ATOM 1167 O O . ALA A 1 151 ? 15.938 -22.906 0.152 1 87.06 151 ALA A O 1
ATOM 1168 N N . ILE A 1 152 ? 14.219 -24.016 0.972 1 74.62 152 ILE A N 1
ATOM 1169 C CA . ILE A 1 152 ? 15.047 -25.172 1.309 1 74.62 152 ILE A CA 1
ATOM 1170 C C . ILE A 1 152 ? 15.266 -26.031 0.067 1 74.62 152 ILE A C 1
ATOM 1172 O O . ILE A 1 152 ? 14.336 -26.25 -0.712 1 74.62 152 ILE A O 1
ATOM 1176 N N . MET B 1 1 ? 18.547 21.531 3.291 1 49.16 1 MET B N 1
ATOM 1177 C CA . MET B 1 1 ? 17.688 20.5 3.863 1 49.16 1 MET B CA 1
ATOM 1178 C C . MET B 1 1 ? 16.656 21.109 4.812 1 49.16 1 MET B C 1
ATOM 1180 O O . MET B 1 1 ? 17.016 21.859 5.719 1 49.16 1 MET B O 1
ATOM 1184 N N . THR B 1 2 ? 15.391 21.359 4.32 1 67.62 2 THR B N 1
ATOM 1185 C CA . THR B 1 2 ? 14.648 22.109 5.324 1 67.62 2 THR B CA 1
ATOM 1186 C C . THR B 1 2 ? 14.523 21.312 6.621 1 67.62 2 THR B C 1
ATOM 1188 O O . THR B 1 2 ? 14.484 20.078 6.598 1 67.62 2 THR B O 1
ATOM 1191 N N . GLY B 1 3 ? 15.234 21.641 7.695 1 85.81 3 GLY B N 1
ATOM 1192 C CA . GLY B 1 3 ? 15.172 21.172 9.07 1 85.81 3 GLY B CA 1
ATOM 1193 C C . GLY B 1 3 ? 13.781 21.219 9.656 1 85.81 3 GLY B C 1
ATOM 1194 O O . GLY B 1 3 ? 13.578 20.906 10.836 1 85.81 3 GLY B O 1
ATOM 1195 N N . ALA B 1 4 ? 12.797 21.469 8.758 1 95.75 4 ALA B N 1
ATOM 1196 C CA . ALA B 1 4 ? 11.422 21.594 9.242 1 95.75 4 ALA B CA 1
ATOM 1197 C C . ALA B 1 4 ? 10.82 20.234 9.547 1 95.75 4 ALA B C 1
ATOM 1199 O O . ALA B 1 4 ? 11.031 19.266 8.797 1 95.75 4 ALA B O 1
ATOM 1200 N N . LYS B 1 5 ? 10.062 20.156 10.57 1 97.81 5 LYS B N 1
ATOM 1201 C CA . LYS B 1 5 ? 9.383 18.938 11 1 97.81 5 LYS B CA 1
ATOM 1202 C C . LYS B 1 5 ? 8.047 18.766 10.281 1 97.81 5 LYS B C 1
ATOM 1204 O O . LYS B 1 5 ? 7.203 19.672 10.312 1 97.81 5 LYS B O 1
ATOM 1209 N N . VAL B 1 6 ? 7.875 17.594 9.656 1 98.5 6 VAL B N 1
ATOM 1210 C CA . VAL B 1 6 ? 6.648 17.297 8.922 1 98.5 6 VAL B CA 1
ATOM 1211 C C . VAL B 1 6 ? 5.965 16.078 9.516 1 98.5 6 VAL B C 1
ATOM 1213 O O . VAL B 1 6 ? 6.621 15.07 9.82 1 98.5 6 VAL B O 1
ATOM 1216 N N . LEU B 1 7 ? 4.664 16.172 9.695 1 98.62 7 LEU B N 1
ATOM 1217 C CA . LEU B 1 7 ? 3.846 15.055 10.141 1 98.62 7 LEU B CA 1
ATOM 1218 C C . LEU B 1 7 ? 2.918 14.578 9.031 1 98.62 7 LEU B C 1
ATOM 1220 O O . LEU B 1 7 ? 2.197 15.383 8.438 1 98.62 7 LEU B O 1
ATOM 1224 N N . LEU B 1 8 ? 2.992 13.367 8.664 1 98.75 8 LEU B N 1
ATOM 1225 C CA . LEU B 1 8 ? 1.974 12.695 7.863 1 98.75 8 LEU B CA 1
ATOM 1226 C C . LEU B 1 8 ? 1.033 11.883 8.75 1 98.75 8 LEU B C 1
ATOM 1228 O O . LEU B 1 8 ? 1.451 10.914 9.383 1 98.75 8 LEU B O 1
ATOM 1232 N N . MET B 1 9 ? -0.249 12.203 8.758 1 98.19 9 MET B N 1
ATOM 1233 C CA . MET B 1 9 ? -1.234 11.539 9.602 1 98.19 9 MET B CA 1
ATOM 1234 C C . MET B 1 9 ? -2.133 10.625 8.781 1 98.19 9 MET B C 1
ATOM 1236 O O . MET B 1 9 ? -2.928 11.094 7.965 1 98.19 9 MET B O 1
ATOM 1240 N N . MET B 1 10 ? -2.02 9.383 9.086 1 96.62 10 MET B N 1
ATOM 1241 C CA . MET B 1 10 ? -2.83 8.398 8.383 1 96.62 10 MET B CA 1
ATOM 1242 C C . MET B 1 10 ? -3.979 7.906 9.258 1 96.62 10 MET B C 1
ATOM 1244 O O . MET B 1 10 ? -3.758 7.469 10.391 1 96.62 10 MET B O 1
ATOM 1248 N N . GLY B 1 11 ? -5.137 7.949 8.672 1 92 11 GLY B N 1
ATOM 1249 C CA . GLY B 1 11 ? -6.305 7.383 9.328 1 92 11 GLY B CA 1
ATOM 1250 C C . GLY B 1 11 ? -6.613 5.969 8.883 1 92 11 GLY B C 1
ATOM 1251 O O . GLY B 1 11 ? -5.715 5.133 8.781 1 92 11 GLY B O 1
ATOM 1252 N N . CYS B 1 12 ? -7.832 5.668 8.672 1 90.81 12 CYS B N 1
ATOM 1253 C CA . CYS B 1 12 ? -8.32 4.355 8.266 1 90.81 12 CYS B CA 1
ATOM 1254 C C . CYS B 1 12 ? -7.738 3.947 6.918 1 90.81 12 CYS B C 1
ATOM 1256 O O . CYS B 1 12 ? -7.836 4.691 5.941 1 90.81 12 CYS B O 1
ATOM 1258 N N . PRO B 1 13 ? -7.172 2.811 6.867 1 91.44 13 PRO B N 1
ATOM 1259 C CA . PRO B 1 13 ? -6.488 2.389 5.645 1 91.44 13 PRO B CA 1
ATOM 1260 C C . PRO B 1 13 ? -7.414 1.659 4.672 1 91.44 13 PRO B C 1
ATOM 1262 O O . PRO B 1 13 ? -6.949 0.869 3.846 1 91.44 13 PRO B O 1
ATOM 1265 N N . GLU B 1 14 ? -8.617 1.848 4.715 1 92.06 14 GLU B N 1
ATOM 1266 C CA . GLU B 1 14 ? -9.617 1.15 3.906 1 92.06 14 GLU B CA 1
ATOM 1267 C C . GLU B 1 14 ? -9.438 1.463 2.424 1 92.06 14 GLU B C 1
ATOM 1269 O O . GLU B 1 14 ? -9.75 0.635 1.566 1 92.06 14 GLU B O 1
ATOM 1274 N N . ILE B 1 15 ? -9.016 2.646 2.137 1 92.94 15 ILE B N 1
ATOM 1275 C CA . ILE B 1 15 ? -8.828 3.057 0.749 1 92.94 15 ILE B CA 1
ATOM 1276 C C . ILE B 1 15 ? -7.391 2.799 0.318 1 92.94 15 ILE B C 1
ATOM 1278 O O . ILE B 1 15 ? -6.453 3.355 0.895 1 92.94 15 ILE B O 1
ATOM 1282 N N . PRO B 1 16 ? -7.168 2.076 -0.757 1 92.81 16 PRO B N 1
ATOM 1283 C CA . PRO B 1 16 ? -5.852 1.549 -1.123 1 92.81 16 PRO B CA 1
ATOM 1284 C C . PRO B 1 16 ? -4.828 2.65 -1.392 1 92.81 16 PRO B C 1
ATOM 1286 O O . PRO B 1 16 ? -3.641 2.479 -1.103 1 92.81 16 PRO B O 1
ATOM 1289 N N . ILE B 1 17 ? -5.266 3.789 -1.796 1 95.88 17 ILE B N 1
ATOM 1290 C CA . ILE B 1 17 ? -4.301 4.789 -2.248 1 95.88 17 ILE B CA 1
ATOM 1291 C C . ILE B 1 17 ? -3.566 5.375 -1.046 1 95.88 17 ILE B C 1
ATOM 1293 O O . ILE B 1 17 ? -2.475 5.93 -1.19 1 95.88 17 ILE B O 1
ATOM 1297 N N . GLN B 1 18 ? -4.121 5.309 0.151 1 96.81 18 GLN B N 1
ATOM 1298 C CA . GLN B 1 18 ? -3.545 6.004 1.299 1 96.81 18 GLN B CA 1
ATOM 1299 C C . GLN B 1 18 ? -2.117 5.535 1.565 1 96.81 18 GLN B C 1
ATOM 1301 O O . GLN B 1 18 ? -1.196 6.352 1.646 1 96.81 18 GLN B O 1
ATOM 1306 N N . THR B 1 19 ? -1.922 4.238 1.688 1 97.31 19 THR B N 1
ATOM 1307 C CA . THR B 1 19 ? -0.609 3.688 2.01 1 97.31 19 THR B CA 1
ATOM 1308 C C . THR B 1 19 ? 0.41 4.059 0.937 1 97.31 19 THR B C 1
ATOM 1310 O O . THR B 1 19 ? 1.527 4.477 1.251 1 97.31 19 THR B O 1
ATOM 1313 N N . SER B 1 20 ? 0.019 3.959 -0.317 1 97.81 20 SER B N 1
ATOM 1314 C CA . SER B 1 20 ? 0.915 4.254 -1.431 1 97.81 20 SER B CA 1
ATOM 1315 C C . SER B 1 20 ? 1.357 5.715 -1.413 1 97.81 20 SER B C 1
ATOM 1317 O O . SER B 1 20 ? 2.551 6.008 -1.52 1 97.81 20 SER B O 1
ATOM 1319 N N . ILE B 1 21 ? 0.43 6.582 -1.225 1 98.38 21 ILE B N 1
ATOM 1320 C CA . ILE B 1 21 ? 0.722 8.016 -1.249 1 98.38 21 ILE B CA 1
ATOM 1321 C C . ILE B 1 21 ? 1.537 8.391 -0.015 1 98.38 21 ILE B C 1
ATOM 1323 O O . ILE B 1 21 ? 2.438 9.234 -0.093 1 98.38 21 ILE B O 1
ATOM 1327 N N . ALA B 1 22 ? 1.249 7.82 1.121 1 98.56 22 ALA B N 1
ATOM 1328 C CA . ALA B 1 22 ? 1.993 8.117 2.342 1 98.56 22 ALA B CA 1
ATOM 1329 C C . ALA B 1 22 ? 3.465 7.742 2.193 1 98.56 22 ALA B C 1
ATOM 1331 O O . ALA B 1 22 ? 4.352 8.508 2.572 1 98.56 22 ALA B O 1
ATOM 1332 N N . LEU B 1 23 ? 3.711 6.562 1.641 1 98.75 23 LEU B N 1
ATOM 1333 C CA . LEU B 1 23 ? 5.09 6.137 1.421 1 98.75 23 LEU B CA 1
ATOM 1334 C C . LEU B 1 23 ? 5.797 7.066 0.444 1 98.75 23 LEU B C 1
ATOM 1336 O O . LEU B 1 23 ? 6.926 7.5 0.699 1 98.75 23 LEU B O 1
ATOM 1340 N N . TYR B 1 24 ? 5.109 7.375 -0.64 1 98.81 24 TYR B N 1
ATOM 1341 C CA . TYR B 1 24 ? 5.668 8.258 -1.66 1 98.81 24 TYR B CA 1
ATOM 1342 C C . TYR B 1 24 ? 6.016 9.617 -1.074 1 98.81 24 TYR B C 1
ATOM 1344 O O . TYR B 1 24 ? 7.137 10.102 -1.231 1 98.81 24 TYR B O 1
ATOM 1352 N N . LEU B 1 25 ? 5.078 10.188 -0.394 1 98.75 25 LEU B N 1
ATOM 1353 C CA . LEU B 1 25 ? 5.23 11.531 0.15 1 98.75 25 LEU B CA 1
ATOM 1354 C C . LEU B 1 25 ? 6.312 11.562 1.224 1 98.75 25 LEU B C 1
ATOM 1356 O O . LEU B 1 25 ? 7.133 12.484 1.255 1 98.75 25 LEU B O 1
ATOM 1360 N N . SER B 1 26 ? 6.32 10.57 2.133 1 98.81 26 SER B N 1
ATOM 1361 C CA . SER B 1 26 ? 7.352 10.477 3.158 1 98.81 26 SER B CA 1
ATOM 1362 C C . SER B 1 26 ? 8.75 10.477 2.541 1 98.81 26 SER B C 1
ATOM 1364 O O . SER B 1 26 ? 9.617 11.234 2.973 1 98.81 26 SER B O 1
ATOM 1366 N N . HIS B 1 27 ? 8.914 9.703 1.541 1 98.62 27 HIS B N 1
ATOM 1367 C CA . HIS B 1 27 ? 10.203 9.555 0.877 1 98.62 27 HIS B CA 1
ATOM 1368 C C . HIS B 1 27 ? 10.617 10.844 0.18 1 98.62 27 HIS B C 1
ATOM 1370 O O . HIS B 1 27 ? 11.758 11.297 0.321 1 98.62 27 HIS B O 1
ATOM 1376 N N . LYS B 1 28 ? 9.688 11.422 -0.541 1 98.06 28 LYS B N 1
ATOM 1377 C CA . LYS B 1 28 ? 9.969 12.648 -1.283 1 98.06 28 LYS B CA 1
ATOM 1378 C C . LYS B 1 28 ? 10.375 13.781 -0.344 1 98.06 28 LYS B C 1
ATOM 1380 O O . LYS B 1 28 ? 11.391 14.445 -0.57 1 98.06 28 LYS B O 1
ATOM 1385 N N . LEU B 1 29 ? 9.594 13.969 0.714 1 98.44 29 LEU B N 1
ATOM 1386 C CA . LEU B 1 29 ? 9.875 15.031 1.678 1 98.44 29 LEU B CA 1
ATOM 1387 C C . LEU B 1 29 ? 11.203 14.789 2.383 1 98.44 29 LEU B C 1
ATOM 1389 O O . LEU B 1 29 ? 11.984 15.719 2.572 1 98.44 29 LEU B O 1
ATOM 1393 N N . THR B 1 30 ? 11.469 13.508 2.75 1 98.12 30 THR B N 1
ATOM 1394 C CA . THR B 1 30 ? 12.734 13.164 3.4 1 98.12 30 THR B CA 1
ATOM 1395 C C . THR B 1 30 ? 13.914 13.477 2.486 1 98.12 30 THR B C 1
ATOM 1397 O O . THR B 1 30 ? 14.914 14.047 2.928 1 98.12 30 THR B O 1
ATOM 1400 N N . ASN B 1 31 ? 13.781 13.18 1.239 1 97.06 31 ASN B N 1
ATOM 1401 C CA . ASN B 1 31 ? 14.852 13.406 0.276 1 97.06 31 ASN B CA 1
ATOM 1402 C C . ASN B 1 31 ? 15.086 14.898 0.042 1 97.06 31 ASN B C 1
ATOM 1404 O O . ASN B 1 31 ? 16.156 15.297 -0.394 1 97.06 31 ASN B O 1
ATOM 1408 N N . LEU B 1 32 ? 14.047 15.656 0.292 1 97.06 32 LEU B N 1
ATOM 1409 C CA . LEU B 1 32 ? 14.164 17.109 0.152 1 97.06 32 LEU B CA 1
ATOM 1410 C C . LEU B 1 32 ? 14.742 17.719 1.419 1 97.06 32 LEU B C 1
ATOM 1412 O O . LEU B 1 32 ? 14.938 18.938 1.481 1 97.06 32 LEU B O 1
ATOM 1416 N N . GLY B 1 33 ? 14.969 16.922 2.473 1 96.62 33 GLY B N 1
ATOM 1417 C CA . GLY B 1 33 ? 15.672 17.391 3.652 1 96.62 33 GLY B CA 1
ATOM 1418 C C . GLY B 1 33 ? 14.758 17.641 4.836 1 96.62 33 GLY B C 1
ATOM 1419 O O . GLY B 1 33 ? 15.195 18.141 5.875 1 96.62 33 GLY B O 1
ATOM 1420 N N . PHE B 1 34 ? 13.477 17.297 4.762 1 98 34 PHE B N 1
ATOM 1421 C CA . PHE B 1 34 ? 12.547 17.453 5.871 1 98 34 PHE B CA 1
ATOM 1422 C C . PHE B 1 34 ? 12.727 16.344 6.895 1 98 34 PHE B C 1
ATOM 1424 O O . PHE B 1 34 ? 13.172 15.25 6.555 1 98 34 PHE B O 1
ATOM 1431 N N . ASP B 1 35 ? 12.461 16.672 8.109 1 98.19 35 ASP B N 1
ATOM 1432 C CA . ASP B 1 35 ? 12.344 15.672 9.164 1 98.19 35 ASP B CA 1
ATOM 1433 C C . ASP B 1 35 ? 10.922 15.117 9.242 1 98.19 35 ASP B C 1
ATOM 1435 O O . ASP B 1 35 ? 10.039 15.727 9.852 1 98.19 35 ASP B O 1
ATOM 1439 N N . VAL B 1 36 ? 10.711 13.922 8.688 1 98.69 36 VAL B N 1
ATOM 1440 C CA . VAL B 1 36 ? 9.367 13.43 8.43 1 98.69 36 VAL B CA 1
ATOM 1441 C C . VAL B 1 36 ? 9 12.359 9.453 1 98.69 36 VAL B C 1
ATOM 1443 O O . VAL B 1 36 ? 9.766 11.414 9.68 1 98.69 36 VAL B O 1
ATOM 1446 N N . THR B 1 37 ? 7.918 12.531 10.094 1 98.69 37 THR B N 1
ATOM 1447 C CA . THR B 1 37 ? 7.281 11.531 10.938 1 98.69 37 THR B CA 1
ATOM 1448 C C . THR B 1 37 ? 5.961 11.07 10.328 1 98.69 37 THR B C 1
ATOM 1450 O O . THR B 1 37 ? 5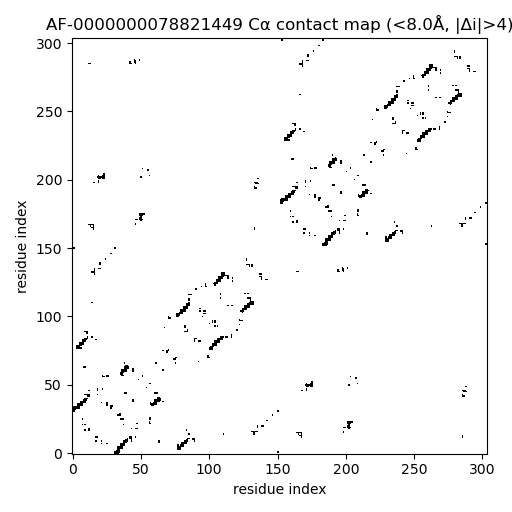.117 11.891 9.961 1 98.69 37 THR B O 1
ATOM 1453 N N . VAL B 1 38 ? 5.836 9.805 10.164 1 98.81 38 VAL B N 1
ATOM 1454 C CA . VAL B 1 38 ? 4.574 9.219 9.727 1 98.81 38 VAL B CA 1
ATOM 1455 C C . VAL B 1 38 ? 3.828 8.641 10.922 1 98.81 38 VAL B C 1
ATOM 1457 O O . VAL B 1 38 ? 4.363 7.797 11.648 1 98.81 38 VAL B O 1
ATOM 1460 N N . ALA B 1 39 ? 2.658 9.125 11.156 1 98.44 39 ALA B N 1
ATOM 1461 C CA . ALA B 1 39 ? 1.815 8.641 12.25 1 98.44 39 ALA B CA 1
ATOM 1462 C C . ALA B 1 39 ? 0.54 7.996 11.719 1 98.44 39 ALA B C 1
ATOM 1464 O O . ALA B 1 39 ? -0.137 8.562 10.859 1 98.44 39 ALA B O 1
ATOM 1465 N N . GLY B 1 40 ? 0.24 6.84 12.203 1 97.56 40 GLY B N 1
ATOM 1466 C CA . GLY B 1 40 ? -0.95 6.145 11.734 1 97.56 40 GLY B CA 1
ATOM 1467 C C . GLY B 1 40 ? -1.673 5.395 12.836 1 97.56 40 GLY B C 1
ATOM 1468 O O . GLY B 1 40 ? -1.119 5.188 13.922 1 97.56 40 GLY B O 1
ATOM 1469 N N . THR B 1 41 ? -2.961 5.113 12.555 1 96 41 THR B N 1
ATOM 1470 C CA . THR B 1 41 ? -3.65 4.145 13.398 1 96 41 THR B CA 1
ATOM 1471 C C . THR B 1 41 ? -2.916 2.807 13.398 1 96 41 THR B C 1
ATOM 1473 O O . THR B 1 41 ? -1.989 2.602 12.609 1 96 41 THR B O 1
ATOM 1476 N N . GLU B 1 42 ? -3.33 1.947 14.297 1 94.62 42 GLU B N 1
ATOM 1477 C CA . GLU B 1 42 ? -2.693 0.637 14.375 1 94.62 42 GLU B CA 1
ATOM 1478 C C . GLU B 1 42 ? -2.781 -0.103 13.047 1 94.62 42 GLU B C 1
ATOM 1480 O O . GLU B 1 42 ? -1.777 -0.619 12.547 1 94.62 42 GLU B O 1
ATOM 1485 N N . ALA B 1 43 ? -4.008 -0.116 12.5 1 93.81 43 ALA B N 1
ATOM 1486 C CA . ALA B 1 43 ? -4.227 -0.818 11.234 1 93.81 43 ALA B CA 1
ATOM 1487 C C . ALA B 1 43 ? -3.406 -0.189 10.109 1 93.81 43 ALA B C 1
ATOM 1489 O O . ALA B 1 43 ? -2.771 -0.898 9.328 1 93.81 43 ALA B O 1
ATOM 1490 N N . ALA B 1 44 ? -3.379 1.098 10.062 1 96.19 44 ALA B N 1
ATOM 1491 C CA . ALA B 1 44 ? -2.629 1.796 9.016 1 96.19 44 ALA B CA 1
ATOM 1492 C C . ALA B 1 44 ? -1.13 1.541 9.156 1 96.19 44 ALA B C 1
ATOM 1494 O O . ALA B 1 44 ? -0.441 1.298 8.164 1 96.19 44 ALA B O 1
ATOM 1495 N N . THR B 1 45 ? -0.646 1.541 10.367 1 97.12 45 THR B N 1
ATOM 1496 C CA . THR B 1 45 ? 0.776 1.347 10.625 1 97.12 45 THR B CA 1
ATOM 1497 C C . THR B 1 45 ? 1.204 -0.072 10.258 1 97.12 45 THR B C 1
ATOM 1499 O O . THR B 1 45 ? 2.283 -0.276 9.703 1 97.12 45 THR B O 1
ATOM 1502 N N . ARG B 1 46 ? 0.39 -1.023 10.547 1 96.38 46 ARG B N 1
ATOM 1503 C CA . ARG B 1 46 ? 0.718 -2.406 10.211 1 96.38 46 ARG B CA 1
ATOM 1504 C C . ARG B 1 46 ? 0.867 -2.586 8.703 1 96.38 46 ARG B C 1
ATOM 1506 O O . ARG B 1 46 ? 1.831 -3.197 8.234 1 96.38 46 ARG B O 1
ATOM 1513 N N . LEU B 1 47 ? -0.087 -2.016 7.957 1 97.62 47 LEU B N 1
ATOM 1514 C CA . LEU B 1 47 ? -0.025 -2.115 6.504 1 97.62 47 LEU B CA 1
ATOM 1515 C C . LEU B 1 47 ? 1.241 -1.456 5.965 1 97.62 47 LEU B C 1
ATOM 1517 O O . LEU B 1 47 ? 1.933 -2.027 5.121 1 97.62 47 LEU B O 1
ATOM 1521 N N . LEU B 1 48 ? 1.528 -0.293 6.496 1 98.19 48 LEU B N 1
ATOM 1522 C CA . LEU B 1 48 ? 2.699 0.447 6.039 1 98.19 48 LEU B CA 1
ATOM 1523 C C . LEU B 1 48 ? 3.982 -0.305 6.371 1 98.19 48 LEU B C 1
ATOM 1525 O O . LEU B 1 48 ? 4.883 -0.406 5.535 1 98.19 48 LEU B O 1
ATOM 1529 N N . LYS B 1 49 ? 4.055 -0.833 7.547 1 97.69 49 LYS B N 1
ATOM 1530 C CA . LYS B 1 49 ? 5.25 -1.542 7.996 1 97.69 49 LYS B CA 1
ATOM 1531 C C . LYS B 1 49 ? 5.508 -2.781 7.141 1 97.69 49 LYS B C 1
ATOM 1533 O O . LYS B 1 49 ? 6.652 -3.074 6.789 1 97.69 49 LYS B O 1
ATOM 1538 N N . VAL B 1 50 ? 4.48 -3.461 6.812 1 98 50 VAL B N 1
ATOM 1539 C CA . VAL B 1 50 ? 4.629 -4.652 5.984 1 98 50 VAL B CA 1
ATOM 1540 C C . VAL B 1 50 ? 5.027 -4.254 4.566 1 98 50 VAL B C 1
ATOM 1542 O O . VAL B 1 50 ? 5.859 -4.91 3.939 1 98 50 VAL B O 1
ATOM 1545 N N . SER B 1 51 ? 4.461 -3.203 4.023 1 97.88 51 SER B N 1
ATOM 1546 C CA . SER B 1 51 ? 4.812 -2.689 2.705 1 97.88 51 SER B CA 1
ATOM 1547 C C . SER B 1 51 ? 6.27 -2.238 2.656 1 97.88 51 SER B C 1
ATOM 1549 O O . SER B 1 51 ? 6.934 -2.373 1.625 1 97.88 51 SER B O 1
ATOM 1551 N N . ASP B 1 52 ? 6.715 -1.661 3.682 1 98.56 52 ASP B N 1
ATOM 1552 C CA . ASP B 1 52 ? 8.023 -1.038 3.822 1 98.56 52 ASP B CA 1
ATOM 1553 C C . ASP B 1 52 ? 8.844 -1.726 4.914 1 98.56 52 ASP B C 1
ATOM 1555 O O . ASP B 1 52 ? 9.328 -1.071 5.84 1 98.56 52 ASP B O 1
ATOM 1559 N N . SER B 1 53 ? 9.031 -2.969 4.711 1 97.94 53 SER B N 1
ATOM 1560 C CA . SER B 1 53 ? 9.57 -3.854 5.738 1 97.94 53 SER B CA 1
ATOM 1561 C C . SER B 1 53 ? 10.969 -3.416 6.172 1 97.94 53 SER B C 1
ATOM 1563 O O . SER B 1 53 ? 11.367 -3.643 7.316 1 97.94 53 SER B O 1
ATOM 1565 N N . ASP B 1 54 ? 11.742 -2.766 5.391 1 98.19 54 ASP B N 1
ATOM 1566 C CA . ASP B 1 54 ? 13.094 -2.336 5.73 1 98.19 54 ASP B CA 1
ATOM 1567 C C . ASP B 1 54 ? 13.109 -0.881 6.195 1 98.19 54 ASP B C 1
ATOM 1569 O O . ASP B 1 54 ? 14.164 -0.343 6.535 1 98.19 54 ASP B O 1
ATOM 1573 N N . GLY B 1 55 ? 11.961 -0.279 6.156 1 98.31 55 GLY B N 1
ATOM 1574 C CA . GLY B 1 55 ? 11.898 1.131 6.512 1 98.31 55 GLY B CA 1
ATOM 1575 C C . GLY B 1 55 ? 12.633 2.023 5.527 1 98.31 55 GLY B C 1
ATOM 1576 O O . GLY B 1 55 ? 13.297 2.98 5.93 1 98.31 55 GLY B O 1
ATOM 1577 N N . TYR B 1 56 ? 12.547 1.706 4.301 1 98.5 56 TYR B N 1
ATOM 1578 C CA . TYR B 1 56 ? 13.273 2.434 3.266 1 98.5 56 TYR B CA 1
ATOM 1579 C C . TYR B 1 56 ? 12.602 3.768 2.961 1 98.5 56 TYR B C 1
ATOM 1581 O O . TYR B 1 56 ? 13.273 4.781 2.764 1 98.5 56 TYR B O 1
ATOM 1589 N N . TYR B 1 57 ? 11.266 3.812 2.969 1 98.62 57 TYR B N 1
ATOM 1590 C CA . TYR B 1 57 ? 10.508 4.973 2.516 1 98.62 57 TYR B CA 1
ATOM 1591 C C . TYR B 1 57 ? 10.023 5.805 3.699 1 98.62 57 TYR B C 1
ATOM 1593 O O . TYR B 1 57 ? 9.961 7.031 3.619 1 98.62 57 TYR B O 1
ATOM 1601 N N . ALA B 1 58 ? 9.578 5.141 4.758 1 98.31 58 ALA B N 1
ATOM 1602 C CA . ALA B 1 58 ? 9.148 5.789 5.992 1 98.31 58 ALA B CA 1
ATOM 1603 C C . ALA B 1 58 ? 10.117 5.48 7.137 1 98.31 58 ALA B C 1
ATOM 1605 O O . ALA B 1 58 ? 10.031 4.422 7.758 1 98.31 58 ALA B O 1
ATOM 1606 N N . LYS B 1 59 ? 10.906 6.418 7.488 1 97.12 59 LYS B N 1
ATOM 1607 C CA . LYS B 1 59 ? 11.992 6.184 8.438 1 97.12 59 LYS B CA 1
ATOM 1608 C C . LYS B 1 59 ? 11.484 6.246 9.875 1 97.12 59 LYS B C 1
ATOM 1610 O O . LYS B 1 59 ? 12 5.555 10.758 1 97.12 59 LYS B O 1
ATOM 1615 N N . LYS B 1 60 ? 10.578 7.102 10.133 1 97.94 60 LYS B N 1
ATOM 1616 C CA . LYS B 1 60 ? 9.961 7.262 11.445 1 97.94 60 LYS B CA 1
ATOM 1617 C C . LYS B 1 60 ? 8.461 6.988 11.391 1 97.94 60 LYS B C 1
ATOM 1619 O O . LYS B 1 60 ? 7.703 7.781 10.836 1 97.94 60 LYS B O 1
ATOM 1624 N N . LEU B 1 61 ? 8.102 5.898 11.898 1 98.44 61 LEU B N 1
ATOM 1625 C CA . LEU B 1 61 ? 6.703 5.492 11.984 1 98.44 61 LEU B CA 1
ATOM 1626 C C . LEU B 1 61 ? 6.25 5.391 13.438 1 98.44 61 LEU B C 1
ATOM 1628 O O . LEU B 1 61 ? 6.855 4.664 14.227 1 98.44 61 LEU B O 1
ATOM 1632 N N . VAL B 1 62 ? 5.184 6.152 13.742 1 98.12 62 VAL B N 1
ATOM 1633 C CA . VAL B 1 62 ? 4.742 6.211 15.133 1 98.12 62 VAL B CA 1
ATOM 1634 C C . VAL B 1 62 ? 3.229 6.035 15.203 1 98.12 62 VAL B C 1
ATOM 1636 O O . VAL B 1 62 ? 2.551 6.02 14.172 1 98.12 62 VAL B O 1
ATOM 1639 N N . ASN B 1 63 ? 2.721 5.848 16.422 1 97.62 63 ASN B N 1
ATOM 1640 C CA . ASN B 1 63 ? 1.287 5.715 16.656 1 97.62 63 ASN B CA 1
ATOM 1641 C C . ASN B 1 63 ? 0.583 7.066 16.625 1 97.62 63 ASN B C 1
ATOM 1643 O O . ASN B 1 63 ? 1.014 8.016 17.281 1 97.62 63 ASN B O 1
ATOM 1647 N N . LEU B 1 64 ? -0.554 7.074 15.984 1 97.44 64 LEU B N 1
ATOM 1648 C CA . LEU B 1 64 ? -1.266 8.328 15.781 1 97.44 64 LEU B CA 1
ATOM 1649 C C . LEU B 1 64 ? -1.851 8.844 17.094 1 97.44 64 LEU B C 1
ATOM 1651 O O . LEU B 1 64 ? -1.71 10.023 17.422 1 97.44 64 LEU B O 1
ATOM 1655 N N . ASP B 1 65 ? -2.482 8 17.844 1 96.06 65 ASP B N 1
ATOM 1656 C CA . ASP B 1 65 ? -3.115 8.414 19.094 1 96.06 65 ASP B CA 1
ATOM 1657 C C . ASP B 1 65 ? -2.09 9 20.062 1 96.06 65 ASP B C 1
ATOM 1659 O O . ASP B 1 65 ? -2.332 10.039 20.672 1 96.06 65 ASP B O 1
ATOM 1663 N N . LYS B 1 66 ? -0.997 8.375 20.156 1 96.69 66 LYS B N 1
ATOM 1664 C CA . LYS B 1 66 ? 0.064 8.852 21.031 1 96.69 66 LYS B CA 1
ATOM 1665 C C . LYS B 1 66 ? 0.628 10.18 20.547 1 96.69 66 LYS B C 1
ATOM 1667 O O . LYS B 1 66 ? 0.913 11.07 21.344 1 96.69 66 LYS B O 1
ATOM 1672 N N . THR B 1 67 ? 0.793 10.266 19.281 1 96.94 67 THR B N 1
ATOM 1673 C CA . THR B 1 67 ? 1.276 11.508 18.688 1 96.94 67 THR B CA 1
ATOM 1674 C C . THR B 1 67 ? 0.32 12.656 18.984 1 96.94 67 THR B C 1
ATOM 1676 O O . THR B 1 67 ? 0.752 13.75 19.359 1 96.94 67 THR B O 1
ATOM 1679 N N . MET B 1 68 ? -0.933 12.383 18.891 1 95.88 68 MET B N 1
ATOM 1680 C CA . MET B 1 68 ? -1.942 13.406 19.141 1 95.88 68 MET B CA 1
ATOM 1681 C C . MET B 1 68 ? -1.947 13.797 20.625 1 95.88 68 MET B C 1
ATOM 1683 O O . MET B 1 68 ? -2.094 14.977 20.953 1 95.88 68 MET B O 1
ATOM 1687 N N . GLU B 1 69 ? -1.824 12.836 21.422 1 96.62 69 GLU B N 1
ATOM 1688 C CA . GLU B 1 69 ? -1.721 13.125 22.859 1 96.62 69 GLU B CA 1
ATOM 1689 C C . GLU B 1 69 ? -0.559 14.078 23.141 1 96.62 69 GLU B C 1
ATOM 1691 O O . GLU B 1 6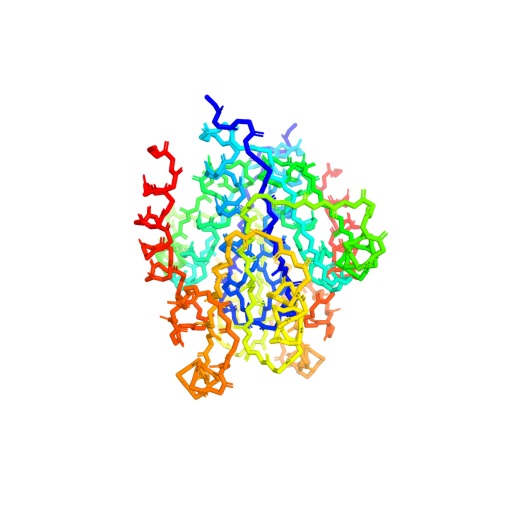9 ? -0.709 15.039 23.891 1 96.62 69 GLU B O 1
ATOM 1696 N N . ASP B 1 70 ? 0.554 13.789 22.562 1 96.88 70 ASP B N 1
ATOM 1697 C CA . ASP B 1 70 ? 1.739 14.617 22.75 1 96.88 70 ASP B CA 1
ATOM 1698 C C . ASP B 1 70 ? 1.507 16.031 22.25 1 96.88 70 ASP B C 1
ATOM 1700 O O . ASP B 1 70 ? 1.973 17 22.859 1 96.88 70 ASP B O 1
ATOM 1704 N N . ILE B 1 71 ? 0.813 16.156 21.172 1 96.19 71 ILE B N 1
ATOM 1705 C CA . ILE B 1 71 ? 0.521 17.469 20.609 1 96.19 71 ILE B CA 1
ATOM 1706 C C . ILE B 1 71 ? -0.446 18.219 21.531 1 96.19 71 ILE B C 1
ATOM 1708 O O . ILE B 1 71 ? -0.237 19.406 21.828 1 96.19 71 ILE B O 1
ATOM 1712 N N . ILE B 1 72 ? -1.467 17.531 21.953 1 95.44 72 ILE B N 1
ATOM 1713 C CA . ILE B 1 72 ? -2.477 18.125 22.828 1 95.44 72 ILE B CA 1
ATOM 1714 C C . ILE B 1 72 ? -1.819 18.594 24.125 1 95.44 72 ILE B C 1
ATOM 1716 O O . ILE B 1 72 ? -2.129 19.688 24.609 1 95.44 72 ILE B O 1
ATOM 1720 N N . GLU B 1 73 ? -0.89 17.859 24.609 1 96.38 73 GLU B N 1
ATOM 1721 C CA . GLU B 1 73 ? -0.223 18.172 25.875 1 96.38 73 GLU B CA 1
ATOM 1722 C C . GLU B 1 73 ? 0.976 19.094 25.641 1 96.38 73 GLU B C 1
ATOM 1724 O O . GLU B 1 73 ? 1.744 19.359 26.562 1 96.38 73 GLU B O 1
ATOM 1729 N N . LYS B 1 74 ? 1.247 19.547 24.484 1 94.56 74 LYS B N 1
ATOM 1730 C CA . LYS B 1 74 ? 2.273 20.516 24.109 1 94.56 74 LYS B CA 1
ATOM 1731 C C . LYS B 1 74 ? 3.672 19.953 24.359 1 94.56 74 LYS B C 1
ATOM 1733 O O . LYS B 1 74 ? 4.59 20.703 24.703 1 94.56 74 LYS B O 1
ATOM 1738 N N . ARG B 1 75 ? 3.797 18.641 24.141 1 96.19 75 ARG B N 1
ATOM 1739 C CA . ARG B 1 75 ? 5.094 17.984 24.281 1 96.19 75 ARG B CA 1
ATOM 1740 C C . ARG B 1 75 ? 5.805 17.891 22.938 1 96.19 75 ARG B C 1
ATOM 1742 O O . ARG B 1 75 ? 7.012 17.641 22.891 1 96.19 75 ARG B O 1
ATOM 1749 N N . SER B 1 76 ? 5.047 18 21.906 1 94.56 76 SER B N 1
ATOM 1750 C CA . SER B 1 76 ? 5.586 17.938 20.547 1 94.56 76 SER B CA 1
ATOM 1751 C C . SER B 1 76 ? 4.758 18.797 19.594 1 94.56 76 SER B C 1
ATOM 1753 O O . SER B 1 76 ? 3.596 19.094 19.875 1 94.56 76 SER B O 1
ATOM 1755 N N . ASP B 1 77 ? 5.449 19.297 18.578 1 95.38 77 ASP B N 1
ATOM 1756 C CA . ASP B 1 77 ? 4.742 20 17.5 1 95.38 77 ASP B CA 1
ATOM 1757 C C . ASP B 1 77 ? 5.484 19.875 16.172 1 95.38 77 ASP B C 1
ATOM 1759 O O . ASP B 1 77 ? 6.566 19.281 16.125 1 95.38 77 ASP B O 1
ATOM 1763 N N . PHE B 1 78 ? 4.836 20.312 15.109 1 97.69 78 PHE B N 1
ATOM 1764 C CA . PHE B 1 78 ? 5.352 20.203 13.75 1 97.69 78 PHE B CA 1
ATOM 1765 C C . PHE B 1 78 ? 5.199 21.516 13 1 97.69 78 PHE B C 1
ATOM 1767 O O . PHE B 1 78 ? 4.453 22.391 13.422 1 97.69 78 PHE B O 1
ATOM 1774 N N . ASP B 1 79 ? 5.977 21.641 11.992 1 97.69 79 ASP B N 1
ATOM 1775 C CA . ASP B 1 79 ? 5.887 22.844 11.164 1 97.69 79 ASP B CA 1
ATOM 1776 C C . ASP B 1 79 ? 4.836 22.672 10.07 1 97.69 79 ASP B C 1
ATOM 1778 O O . ASP B 1 79 ? 4.156 23.625 9.695 1 97.69 79 ASP B O 1
ATOM 1782 N N . ILE B 1 80 ? 4.73 21.5 9.555 1 98.19 80 ILE B N 1
ATOM 1783 C CA . ILE B 1 80 ? 3.801 21.156 8.484 1 98.19 80 ILE B CA 1
ATOM 1784 C C . ILE B 1 80 ? 3.104 19.828 8.82 1 98.19 80 ILE B C 1
ATOM 1786 O O . ILE B 1 80 ? 3.721 18.922 9.367 1 98.19 80 ILE B O 1
ATOM 1790 N N . CYS B 1 81 ? 1.854 19.75 8.516 1 98.38 81 CYS B N 1
ATOM 1791 C CA . CYS B 1 81 ? 1.091 18.516 8.719 1 98.38 81 CYS B CA 1
ATOM 1792 C C . CYS B 1 81 ? 0.266 18.172 7.484 1 98.38 81 CYS B C 1
ATOM 1794 O O . CYS B 1 81 ? -0.448 19.031 6.957 1 98.38 81 CYS B O 1
ATOM 1796 N N . PHE B 1 82 ? 0.411 17.016 6.988 1 98.62 82 PHE B N 1
ATOM 1797 C CA . PHE B 1 82 ? -0.475 16.422 5.992 1 98.62 82 PHE B CA 1
ATOM 1798 C C . PHE B 1 82 ? -1.419 15.414 6.645 1 98.62 82 PHE B C 1
ATOM 1800 O O . PHE B 1 82 ? -0.979 14.391 7.164 1 98.62 82 PHE B O 1
ATOM 1807 N N . ALA B 1 83 ? -2.666 15.664 6.621 1 98.31 83 ALA B N 1
ATOM 1808 C CA . ALA B 1 83 ? -3.668 14.797 7.23 1 98.31 83 ALA B CA 1
ATOM 1809 C C . ALA B 1 83 ? -4.473 14.055 6.164 1 98.31 83 ALA B C 1
ATOM 1811 O O . ALA B 1 83 ? -5.195 14.68 5.379 1 98.31 83 ALA B O 1
ATOM 1812 N N . PHE B 1 84 ? -4.391 12.75 6.145 1 98.19 84 PHE B N 1
ATOM 1813 C CA . PHE B 1 84 ? -5.156 11.914 5.234 1 98.19 84 PHE B CA 1
ATOM 1814 C C . PHE B 1 84 ? -6.539 11.625 5.797 1 98.19 84 PHE B C 1
ATOM 1816 O O . PHE B 1 84 ? -6.672 11.18 6.941 1 98.19 84 PHE B O 1
ATOM 1823 N N . MET B 1 85 ? -7.504 11.82 4.957 1 96.81 85 MET B N 1
ATOM 1824 C CA . MET B 1 85 ? -8.852 11.523 5.426 1 96.81 85 MET B CA 1
ATOM 1825 C C . MET B 1 85 ? -9.75 11.078 4.273 1 96.81 85 MET B C 1
ATOM 1827 O O . MET B 1 85 ? -9.703 11.664 3.191 1 96.81 85 MET B O 1
ATOM 1831 N N . HIS B 1 86 ? -10.555 10.008 4.543 1 96.44 86 HIS B N 1
ATOM 1832 C CA . HIS B 1 86 ? -11.562 9.57 3.578 1 96.44 86 HIS B CA 1
ATOM 1833 C C . HIS B 1 86 ? -12.922 9.406 4.242 1 96.44 86 HIS B C 1
ATOM 1835 O O . HIS B 1 86 ? -13.891 9.008 3.586 1 96.44 86 HIS B O 1
ATOM 1841 N N . ASN B 1 87 ? -12.953 9.68 5.543 1 94.31 87 ASN B N 1
ATOM 1842 C CA . ASN B 1 87 ? -14.172 9.617 6.336 1 94.31 87 ASN B CA 1
ATOM 1843 C C . ASN B 1 87 ? -14.109 10.555 7.543 1 94.31 87 ASN B C 1
ATOM 1845 O O . ASN B 1 87 ? -13.117 11.266 7.73 1 94.31 87 ASN B O 1
ATOM 1849 N N . ASP B 1 88 ? -15.07 10.484 8.445 1 90.5 88 ASP B N 1
ATOM 1850 C CA . ASP B 1 88 ? -15.211 11.422 9.555 1 90.5 88 ASP B CA 1
ATOM 1851 C C . ASP B 1 88 ? -14.109 11.219 10.586 1 90.5 88 ASP B C 1
ATOM 1853 O O . ASP B 1 88 ? -13.672 12.172 11.234 1 90.5 88 ASP B O 1
ATOM 1857 N N . ALA B 1 89 ? -13.672 9.992 10.703 1 85.12 89 ALA B N 1
ATOM 1858 C CA . ALA B 1 89 ? -12.633 9.719 11.695 1 85.12 89 ALA B CA 1
ATOM 1859 C C . ALA B 1 89 ? -11.344 10.477 11.367 1 85.12 89 ALA B C 1
A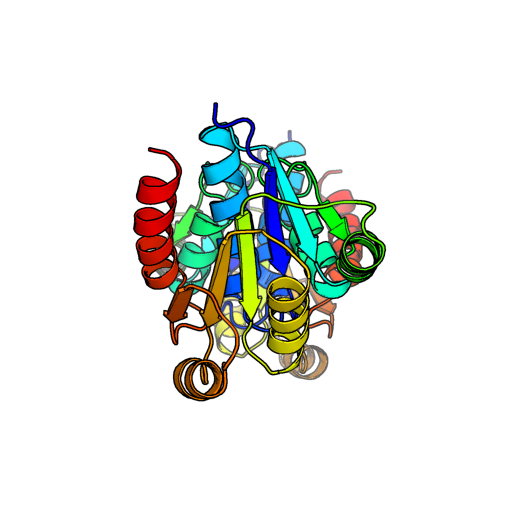TOM 1861 O O . ALA B 1 89 ? -10.727 11.078 12.242 1 85.12 89 ALA B O 1
ATOM 1862 N N . GLY B 1 90 ? -10.977 10.453 10.109 1 88.81 90 GLY B N 1
ATOM 1863 C CA . GLY B 1 90 ? -9.828 11.227 9.68 1 88.81 90 GLY B CA 1
ATOM 1864 C C . GLY B 1 90 ? -10 12.719 9.883 1 88.81 90 GLY B C 1
ATOM 1865 O O . GLY B 1 90 ? -9.047 13.422 10.234 1 88.81 90 GLY B O 1
ATOM 1866 N N . MET B 1 91 ? -11.148 13.125 9.789 1 93.88 91 MET B N 1
ATOM 1867 C CA . MET B 1 91 ? -11.445 14.547 9.914 1 93.88 91 MET B CA 1
ATOM 1868 C C . MET B 1 91 ? -11.25 15.016 11.352 1 93.88 91 MET B C 1
ATOM 1870 O O . MET B 1 91 ? -10.766 16.125 11.594 1 93.88 91 MET B O 1
ATOM 1874 N N . THR B 1 92 ? -11.578 14.211 12.242 1 93.56 92 THR B N 1
ATOM 1875 C CA . THR B 1 92 ? -11.469 14.555 13.648 1 93.56 92 THR B CA 1
ATOM 1876 C C . THR B 1 92 ? -10.016 14.852 14.023 1 93.56 92 THR B C 1
ATOM 1878 O O . THR B 1 92 ? -9.734 15.828 14.727 1 93.56 92 THR B O 1
ATOM 1881 N N . TYR B 1 93 ? -9.07 14.094 13.57 1 94.12 93 TYR B N 1
ATOM 1882 C CA . TYR B 1 93 ? -7.66 14.32 13.844 1 94.12 93 TYR B CA 1
ATOM 1883 C C . TYR B 1 93 ? -7.195 15.641 13.227 1 94.12 93 TYR B C 1
ATOM 1885 O O . TYR B 1 93 ? -6.48 16.406 13.867 1 94.12 93 TYR B O 1
ATOM 1893 N N . ALA B 1 94 ? -7.598 15.891 12.031 1 96.44 94 ALA B N 1
ATOM 1894 C CA . ALA B 1 94 ? -7.219 17.109 11.336 1 96.44 94 ALA B CA 1
ATOM 1895 C C . ALA B 1 94 ? -7.77 18.344 12.055 1 96.44 94 ALA B C 1
ATOM 1897 O O . ALA B 1 94 ? -7.074 19.359 12.195 1 96.44 94 ALA B O 1
ATOM 1898 N N . ALA B 1 95 ? -8.969 18.203 12.523 1 96.19 95 ALA B N 1
ATOM 1899 C CA . ALA B 1 95 ? -9.586 19.297 13.266 1 96.19 95 ALA B CA 1
ATOM 1900 C C . ALA B 1 95 ? -8.805 19.609 14.539 1 96.19 95 ALA B C 1
ATOM 1902 O O . ALA B 1 95 ? -8.594 20.766 14.883 1 96.19 95 ALA B O 1
ATOM 1903 N N . THR B 1 96 ? -8.414 18.578 15.203 1 94.31 96 THR B N 1
ATOM 1904 C CA . THR B 1 96 ? -7.617 18.734 16.422 1 94.31 96 THR B CA 1
ATOM 1905 C C . THR B 1 96 ? -6.289 19.422 16.109 1 94.31 96 THR B C 1
ATOM 1907 O O . THR B 1 96 ? -5.879 20.344 16.797 1 94.31 96 THR B O 1
ATOM 1910 N N . MET B 1 97 ? -5.648 19.047 15.062 1 95.81 97 MET B N 1
ATOM 1911 C CA . MET B 1 97 ? -4.406 19.672 14.625 1 95.81 97 MET B CA 1
ATOM 1912 C C . MET B 1 97 ? -4.613 21.156 14.336 1 95.81 97 MET B C 1
ATOM 1914 O O . MET B 1 97 ? -3.82 22 14.766 1 95.81 97 MET B O 1
ATOM 1918 N N . SER B 1 98 ? -5.68 21.422 13.656 1 96.81 98 SER B N 1
ATOM 1919 C CA . SER B 1 98 ? -5.969 22.812 13.289 1 96.81 98 SER B CA 1
ATOM 1920 C C . SER B 1 98 ? -6.18 23.688 14.516 1 96.81 98 SER B C 1
ATOM 1922 O O . SER B 1 98 ? -5.758 24.844 14.547 1 96.81 98 SER B O 1
ATOM 1924 N N . ALA B 1 99 ? -6.715 23.109 15.492 1 95.06 99 ALA B N 1
ATOM 1925 C CA . ALA B 1 99 ? -7.094 23.875 16.688 1 95.06 99 ALA B CA 1
ATOM 1926 C C . ALA B 1 99 ? -5.895 24.078 17.609 1 95.06 99 ALA B C 1
ATOM 1928 O O . ALA B 1 99 ? -5.809 25.094 18.297 1 95.06 99 ALA B O 1
ATOM 1929 N N . LEU B 1 100 ? -4.973 23.188 17.516 1 94.44 100 LEU B N 1
ATOM 1930 C CA . LEU B 1 100 ? -4.016 23.172 18.625 1 94.44 100 LEU B CA 1
ATOM 1931 C C . LEU B 1 100 ? -2.596 23.391 18.109 1 94.44 100 LEU B C 1
ATOM 1933 O O . LEU B 1 100 ? -1.712 23.797 18.875 1 94.44 100 LEU B O 1
ATOM 1937 N N . SER B 1 101 ? -2.391 23.031 16.891 1 92.56 101 SER B N 1
ATOM 1938 C CA . SER B 1 101 ? -1.044 23.094 16.328 1 92.56 101 SER B CA 1
ATOM 1939 C C . SER B 1 101 ? -0.844 24.359 15.508 1 92.56 101 SER B C 1
ATOM 1941 O O . SER B 1 101 ? -1.794 24.891 14.914 1 92.56 101 SER B O 1
ATOM 1943 N N . GLN B 1 102 ? 0.349 24.859 15.523 1 91.06 102 GLN B N 1
ATOM 1944 C CA . GLN B 1 102 ? 0.688 25.984 14.656 1 91.06 102 GLN B CA 1
ATOM 1945 C C . GLN B 1 102 ? 1.146 25.516 13.281 1 91.06 102 GLN B C 1
ATOM 1947 O O . GLN B 1 102 ? 1.539 26.312 12.438 1 91.06 102 GLN B O 1
ATOM 1952 N N . ALA B 1 103 ? 1.095 24.266 13.047 1 96.25 103 ALA B N 1
ATOM 1953 C CA . ALA B 1 103 ? 1.545 23.672 11.789 1 96.25 103 ALA B CA 1
ATOM 1954 C C . ALA B 1 103 ? 0.689 24.156 10.617 1 96.25 103 ALA B C 1
ATOM 1956 O O . ALA B 1 103 ? -0.525 24.328 10.758 1 96.25 103 ALA B O 1
ATOM 1957 N N . LYS B 1 104 ? 1.354 24.438 9.531 1 97.25 104 LYS B N 1
ATOM 1958 C CA . LYS B 1 104 ? 0.591 24.547 8.289 1 97.25 104 LYS B CA 1
ATOM 1959 C C . LYS B 1 104 ? -0.089 23.219 7.953 1 97.25 104 LYS B C 1
ATOM 1961 O O . LYS B 1 104 ? 0.58 22.188 7.781 1 97.25 104 LYS B O 1
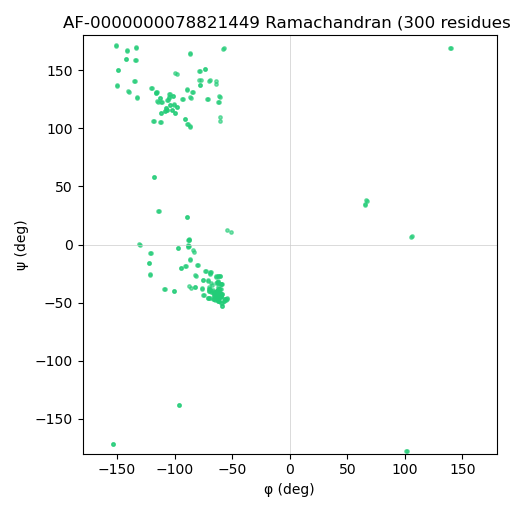ATOM 1966 N N . LEU B 1 105 ? -1.416 23.266 7.812 1 98.06 105 LEU B N 1
ATOM 1967 C CA . LEU B 1 105 ? -2.191 22.031 7.676 1 98.06 105 LEU B CA 1
ATOM 1968 C C . LEU B 1 105 ? -2.654 21.844 6.238 1 98.06 105 LEU B C 1
ATOM 1970 O O . LEU B 1 105 ? -3.275 22.734 5.656 1 98.06 105 LEU B O 1
ATOM 1974 N N . TYR B 1 106 ? -2.309 20.719 5.664 1 98.38 106 TYR B N 1
ATOM 1975 C CA . TYR B 1 106 ? -2.834 20.234 4.391 1 98.38 106 TYR B CA 1
ATOM 1976 C C . TYR B 1 106 ? -3.76 19.047 4.602 1 98.38 106 TYR B C 1
ATOM 1978 O O . TYR B 1 106 ? -3.318 17.984 5.027 1 98.38 106 TYR B O 1
ATOM 1986 N N . SER B 1 107 ? -5.031 19.234 4.289 1 98.12 107 SER B N 1
ATOM 1987 C CA . SER B 1 107 ? -6.012 18.156 4.379 1 98.12 107 SER B CA 1
ATOM 1988 C C . SER B 1 107 ? -6.125 17.391 3.064 1 98.12 107 SER B C 1
ATOM 1990 O O . SER B 1 107 ? -6.652 17.922 2.08 1 98.12 107 SER B O 1
ATOM 1992 N N . ILE B 1 108 ? -5.633 16.203 3.039 1 98.31 108 ILE B N 1
ATOM 1993 C CA . ILE B 1 108 ? -5.738 15.336 1.874 1 98.31 108 ILE B CA 1
ATOM 1994 C C . ILE B 1 108 ? -7.031 14.523 1.95 1 98.31 108 ILE B C 1
ATOM 1996 O O . ILE B 1 108 ? -7.113 13.539 2.684 1 98.31 108 ILE B O 1
ATOM 2000 N N . VAL B 1 109 ? -8.016 14.914 1.166 1 97.94 109 VAL B N 1
ATOM 2001 C CA . VAL B 1 109 ? -9.336 14.289 1.156 1 97.94 109 VAL B CA 1
ATOM 2002 C C . VAL B 1 109 ? -9.477 13.406 -0.078 1 97.94 109 VAL B C 1
ATOM 2004 O O . VAL B 1 109 ? -9.398 13.883 -1.21 1 97.94 109 VAL B O 1
ATOM 2007 N N . PHE B 1 110 ? -9.711 12.102 0.174 1 97.19 110 PHE B N 1
ATOM 2008 C CA . PHE B 1 110 ? -9.695 11.18 -0.956 1 97.19 110 PHE B CA 1
ATOM 2009 C C . PHE B 1 110 ? -10.781 10.125 -0.809 1 97.19 110 PHE B C 1
ATOM 2011 O O . PHE B 1 110 ? -11.367 9.977 0.267 1 97.19 110 PHE B O 1
ATOM 2018 N N . GLY B 1 111 ? -11.023 9.422 -1.9 1 95.69 111 GLY B N 1
ATOM 2019 C CA . GLY B 1 111 ? -12.031 8.375 -1.907 1 95.69 111 GLY B CA 1
ATOM 2020 C C . GLY B 1 111 ? -13.328 8.805 -2.562 1 95.69 111 GLY B C 1
ATOM 2021 O O . GLY B 1 111 ? -13.469 9.953 -2.99 1 95.69 111 GLY B O 1
ATOM 2022 N N . ARG B 1 112 ? -14.305 7.898 -2.553 1 95.19 112 ARG B N 1
ATOM 2023 C CA . ARG B 1 112 ? -15.531 8.039 -3.334 1 95.19 112 ARG B CA 1
ATOM 2024 C C . ARG B 1 112 ? -16.344 9.25 -2.869 1 95.19 112 ARG B C 1
ATOM 2026 O O . ARG B 1 112 ? -17.016 9.891 -3.67 1 95.19 112 ARG B O 1
ATOM 2033 N N . HIS B 1 113 ? -16.203 9.609 -1.688 1 95.06 113 HIS B N 1
ATOM 2034 C CA . HIS B 1 113 ? -17.016 10.688 -1.132 1 95.06 113 HIS B CA 1
ATOM 2035 C C . HIS B 1 113 ? -16.156 11.898 -0.781 1 95.06 113 HIS B C 1
ATOM 2037 O O . HIS B 1 113 ? -16.5 12.664 0.126 1 95.06 113 HIS B O 1
ATOM 2043 N N . ALA B 1 114 ? -15.133 12.07 -1.438 1 96.88 114 ALA B N 1
ATOM 2044 C CA . ALA B 1 114 ? -14.141 13.094 -1.112 1 96.88 114 ALA B CA 1
ATOM 2045 C C . ALA B 1 114 ? -14.742 14.492 -1.194 1 96.88 114 ALA B C 1
ATOM 2047 O O . ALA B 1 114 ? -14.539 15.312 -0.301 1 96.88 114 ALA B O 1
ATOM 2048 N N . ASP B 1 115 ? -15.531 14.766 -2.246 1 97.25 115 ASP B N 1
ATOM 2049 C CA . ASP B 1 115 ? -16.109 16.094 -2.422 1 97.25 115 ASP B CA 1
ATOM 2050 C C . ASP B 1 115 ? -17.062 16.438 -1.287 1 97.25 115 ASP B C 1
ATOM 2052 O O . ASP B 1 115 ? -17.016 17.531 -0.731 1 97.25 115 ASP B O 1
ATOM 2056 N N . GLU B 1 116 ? -17.875 15.508 -0.961 1 97.31 116 GLU B N 1
ATOM 2057 C CA . GLU B 1 116 ? -18.844 15.703 0.122 1 97.31 116 GLU B CA 1
ATOM 2058 C C . GLU B 1 116 ? -18.125 15.938 1.453 1 97.31 116 GLU B C 1
ATOM 2060 O O . GLU B 1 116 ? -18.484 16.844 2.205 1 97.31 116 GLU B O 1
ATOM 2065 N N . LEU B 1 117 ? -17.188 15.125 1.74 1 97.19 117 LEU B N 1
ATOM 2066 C CA . LEU B 1 117 ? -16.438 15.273 2.979 1 97.19 117 LEU B CA 1
ATOM 2067 C C . LEU B 1 117 ? -15.727 16.625 3.029 1 97.19 117 LEU B C 1
ATOM 2069 O O . LEU B 1 117 ? -15.75 17.297 4.059 1 97.19 117 LEU B O 1
ATOM 2073 N N . ALA B 1 118 ? -15.117 17.031 1.956 1 97.62 118 ALA B N 1
ATOM 2074 C CA . ALA B 1 118 ? -14.375 18.297 1.889 1 97.62 118 ALA B CA 1
ATOM 2075 C C . ALA B 1 118 ? -15.289 19.484 2.195 1 97.62 118 ALA B C 1
ATOM 2077 O O . ALA B 1 118 ? -14.867 20.453 2.822 1 97.62 118 ALA B O 1
ATOM 2078 N N . GLU B 1 119 ? -16.5 19.391 1.809 1 97.12 119 GLU B N 1
ATOM 2079 C CA . GLU B 1 119 ? -17.453 20.469 2.014 1 97.12 119 GLU B CA 1
ATOM 2080 C C . GLU B 1 119 ? -17.781 20.641 3.492 1 97.12 119 GLU B C 1
ATOM 2082 O O . GLU B 1 119 ? -18.234 21.703 3.914 1 97.12 119 GLU B O 1
ATOM 2087 N N . THR B 1 120 ? -17.594 19.609 4.258 1 96.69 120 THR B N 1
ATOM 2088 C CA . THR B 1 120 ? -17.953 19.656 5.672 1 96.69 120 THR B CA 1
ATOM 2089 C C . THR B 1 120 ? -16.812 20.219 6.504 1 96.69 120 THR B C 1
ATOM 2091 O O . THR B 1 120 ? -16.969 20.5 7.691 1 96.69 120 THR B O 1
ATOM 2094 N N . ILE B 1 121 ? -15.672 20.312 5.926 1 97 121 ILE B N 1
ATOM 2095 C CA . ILE B 1 121 ? -14.5 20.797 6.648 1 97 121 ILE B CA 1
ATOM 2096 C C . ILE B 1 121 ? -14.633 22.297 6.906 1 97 121 ILE B C 1
ATOM 2098 O O . ILE B 1 121 ? -14.734 23.078 5.969 1 97 121 ILE B O 1
ATOM 2102 N N . GLU B 1 122 ? -14.523 22.703 8.164 1 95.5 122 GLU B N 1
ATOM 2103 C CA . GLU B 1 122 ? -14.711 24.094 8.547 1 95.5 122 GLU B CA 1
ATOM 2104 C C . GLU B 1 122 ? -13.461 24.656 9.211 1 95.5 122 GLU B C 1
ATOM 2106 O O . GLU B 1 122 ? -13.406 25.844 9.531 1 95.5 122 GLU B O 1
ATOM 2111 N N . PHE B 1 123 ? -12.531 23.812 9.461 1 96 123 PHE B N 1
ATOM 2112 C CA . PHE B 1 123 ? -11.312 24.281 10.109 1 96 123 PHE B CA 1
ATOM 2113 C C . PHE B 1 123 ? -10.312 24.797 9.078 1 96 123 PHE B C 1
ATOM 2115 O O . PHE B 1 123 ? -10.461 24.531 7.883 1 96 123 PHE B O 1
ATOM 2122 N N . ASP B 1 124 ? -9.32 25.531 9.555 1 94.75 124 ASP B N 1
ATOM 2123 C CA . ASP B 1 124 ? -8.344 26.188 8.68 1 94.75 124 ASP B CA 1
ATOM 2124 C C . ASP B 1 124 ? -7.367 25.172 8.094 1 94.75 124 ASP B C 1
ATOM 2126 O O . ASP B 1 124 ? -7.035 24.172 8.742 1 94.75 124 ASP B O 1
ATOM 2130 N N . GLY B 1 125 ? -6.848 25.484 6.883 1 95.44 125 GLY B N 1
ATOM 2131 C CA . GLY B 1 125 ? -5.891 24.656 6.18 1 95.44 125 GLY B CA 1
ATOM 2132 C C . GLY B 1 125 ? -6.148 24.578 4.684 1 95.44 125 GLY B C 1
ATOM 2133 O O . GLY B 1 125 ? -7.184 25.031 4.203 1 95.44 125 GLY B O 1
ATOM 2134 N N . GLU B 1 126 ? -5.258 24.062 3.98 1 96.94 126 GLU B N 1
ATOM 2135 C CA . GLU B 1 126 ? -5.414 23.812 2.551 1 96.94 126 GLU B CA 1
ATOM 2136 C C . GLU B 1 126 ? -6.008 22.438 2.293 1 96.94 126 GLU B C 1
ATOM 2138 O O . GLU B 1 126 ? -5.633 21.453 2.951 1 96.94 126 GLU B O 1
ATOM 2143 N N . LYS B 1 127 ? -7.008 22.406 1.41 1 97.31 127 LYS B N 1
ATOM 2144 C CA . LYS B 1 127 ? -7.645 21.125 1.062 1 97.31 127 LYS B CA 1
ATOM 2145 C C . LYS B 1 127 ? -7.129 20.609 -0.275 1 97.31 127 LYS B C 1
ATOM 2147 O O . LYS B 1 127 ? -7.066 21.344 -1.257 1 97.31 127 LYS B O 1
ATOM 2152 N N . ILE B 1 128 ? -6.688 19.391 -0.265 1 98.06 128 ILE B N 1
ATOM 2153 C CA . ILE B 1 128 ? -6.332 18.656 -1.477 1 98.06 128 ILE B CA 1
ATOM 2154 C C . ILE B 1 128 ? -7.316 17.516 -1.693 1 98.06 128 ILE B C 1
ATOM 2156 O O . ILE B 1 128 ? -7.297 16.531 -0.959 1 98.06 128 ILE B O 1
ATOM 2160 N N . VAL B 1 129 ? -8.156 17.578 -2.777 1 97.75 129 VAL B N 1
ATOM 2161 C CA . VAL B 1 129 ? -9.281 16.656 -2.916 1 97.75 129 VAL B CA 1
ATOM 2162 C C . VAL B 1 129 ? -9.078 15.773 -4.141 1 97.75 129 VAL B C 1
ATOM 2164 O O . VAL B 1 129 ? -8.734 16.266 -5.219 1 97.75 129 VAL B O 1
ATOM 2167 N N . SER B 1 130 ? -9.234 14.516 -3.941 1 97.38 130 SER B N 1
ATOM 2168 C CA . SER B 1 130 ? -9.203 13.531 -5.02 1 97.38 130 SER B CA 1
ATOM 2169 C C . SER B 1 130 ? -10.266 12.453 -4.816 1 97.38 130 SER B C 1
ATOM 2171 O O . SER B 1 130 ? -10.336 11.836 -3.75 1 97.38 130 SER B O 1
ATOM 2173 N N . LYS B 1 131 ? -11.016 12.156 -5.82 1 96.19 131 LYS B N 1
ATOM 2174 C CA . LYS B 1 131 ? -12.078 11.156 -5.727 1 96.19 131 LYS B CA 1
ATOM 2175 C C . LYS B 1 131 ? -11.555 9.758 -6.031 1 96.19 131 LYS B C 1
ATOM 2177 O O . LYS B 1 131 ? -12.289 8.781 -5.934 1 96.19 131 LYS B O 1
ATOM 2182 N N . ASP B 1 132 ? -10.32 9.664 -6.316 1 93.62 132 ASP B N 1
ATOM 2183 C CA . ASP B 1 132 ? -9.734 8.391 -6.711 1 93.62 132 ASP B CA 1
ATOM 2184 C C . ASP B 1 132 ? -9.664 7.426 -5.531 1 93.62 132 ASP B C 1
ATOM 2186 O O . ASP B 1 132 ? -9.367 7.832 -4.406 1 93.62 132 ASP B O 1
ATOM 2190 N N . VAL B 1 133 ? -9.953 6.195 -5.918 1 92 133 VAL B N 1
ATOM 2191 C CA . VAL B 1 133 ? -9.914 5.152 -4.898 1 92 133 VAL B CA 1
ATOM 2192 C C . VAL B 1 133 ? -8.711 4.246 -5.137 1 92 133 VAL B C 1
ATOM 2194 O O . VAL B 1 133 ? -8.023 3.854 -4.191 1 92 133 VAL B O 1
ATOM 2197 N N . HIS B 1 134 ? -8.438 3.99 -6.441 1 90.69 134 HIS B N 1
ATOM 2198 C CA . HIS B 1 134 ? -7.402 3.006 -6.727 1 90.69 134 HIS B CA 1
ATOM 2199 C C . HIS B 1 134 ? -6.293 3.605 -7.582 1 90.69 134 HIS B C 1
ATOM 2201 O O . HIS B 1 134 ? -5.219 3.012 -7.727 1 90.69 134 HIS B O 1
ATOM 2207 N N . ASN B 1 135 ? -6.52 4.695 -8.172 1 93.31 135 ASN B N 1
ATOM 2208 C CA . ASN B 1 135 ? -5.504 5.363 -8.977 1 93.31 135 ASN B CA 1
ATOM 2209 C C . ASN B 1 135 ? -4.836 6.5 -8.203 1 93.31 135 ASN B C 1
ATOM 2211 O O . ASN B 1 135 ? -5.438 7.555 -8 1 93.31 135 ASN B O 1
ATOM 2215 N N . PRO B 1 136 ? -3.59 6.348 -7.902 1 96.62 136 PRO B N 1
ATOM 2216 C CA . PRO B 1 136 ? -2.936 7.332 -7.035 1 96.62 136 PRO B CA 1
ATOM 2217 C C . PRO B 1 136 ? -2.334 8.5 -7.812 1 96.62 136 PRO B C 1
ATOM 2219 O O . PRO B 1 136 ? -1.856 9.461 -7.211 1 96.62 136 PRO B O 1
ATOM 2222 N N . LEU B 1 137 ? -2.4 8.523 -9.062 1 97.12 137 LEU B N 1
ATOM 2223 C CA . LEU B 1 137 ? -1.559 9.398 -9.867 1 97.12 137 LEU B CA 1
ATOM 2224 C C . LEU B 1 137 ? -2.043 10.844 -9.781 1 97.12 137 LEU B C 1
ATOM 2226 O O . LEU B 1 137 ? -1.235 11.773 -9.68 1 97.12 137 LEU B O 1
ATOM 2230 N N . ARG B 1 138 ? -3.334 11.047 -9.867 1 96.56 138 ARG B N 1
ATOM 2231 C CA . ARG B 1 138 ? -3.848 12.414 -9.789 1 96.56 138 ARG B CA 1
ATOM 2232 C C . ARG B 1 138 ? -3.516 13.039 -8.438 1 96.56 138 ARG B C 1
ATOM 2234 O O . ARG B 1 138 ? -3.047 14.18 -8.383 1 96.56 138 ARG B O 1
ATOM 2241 N N . LEU B 1 139 ? -3.777 12.352 -7.375 1 98.12 139 LEU B N 1
ATOM 2242 C CA . LEU B 1 139 ? -3.445 12.844 -6.047 1 98.12 139 LEU B CA 1
ATOM 2243 C C . LEU B 1 139 ? -1.944 13.078 -5.91 1 98.12 139 LEU B C 1
ATOM 2245 O O . LEU B 1 139 ? -1.517 14.109 -5.387 1 98.12 139 LEU B O 1
AT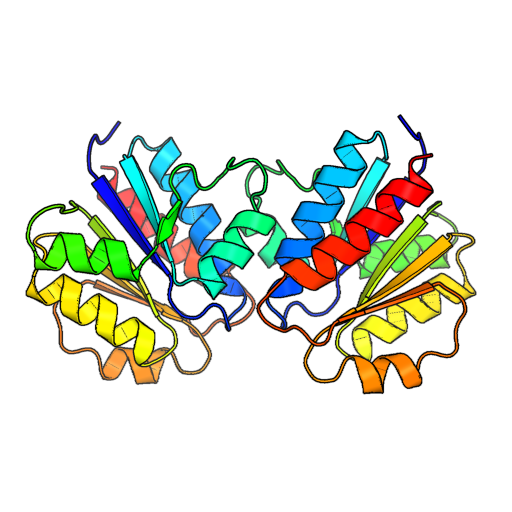OM 2249 N N . LYS B 1 140 ? -1.15 12.164 -6.402 1 98.31 140 LYS B N 1
ATOM 2250 C CA . LYS B 1 140 ? 0.303 12.305 -6.391 1 98.31 140 LYS B CA 1
ATOM 2251 C C . LYS B 1 140 ? 0.74 13.586 -7.082 1 98.31 140 LYS B C 1
ATOM 2253 O O . LYS B 1 140 ? 1.567 14.336 -6.551 1 98.31 140 LYS B O 1
ATOM 2258 N N . ASN B 1 141 ? 0.198 13.812 -8.211 1 97.88 141 ASN B N 1
ATOM 2259 C CA . ASN B 1 141 ? 0.565 15 -8.977 1 97.88 141 ASN B CA 1
ATOM 2260 C C . ASN B 1 141 ? 0.207 16.281 -8.234 1 97.88 141 ASN B C 1
ATOM 2262 O O . ASN B 1 141 ? 0.971 17.25 -8.258 1 97.88 141 ASN B O 1
ATOM 2266 N N . ARG B 1 142 ? -0.92 16.328 -7.656 1 97.62 142 ARG B N 1
ATOM 2267 C CA . ARG B 1 142 ? -1.323 17.484 -6.859 1 97.62 142 ARG B CA 1
ATOM 2268 C C . ARG B 1 142 ? -0.366 17.703 -5.695 1 97.62 142 ARG B C 1
ATOM 2270 O O . ARG B 1 142 ? 0.035 18.844 -5.422 1 97.62 142 ARG B O 1
ATOM 2277 N N . LEU B 1 143 ? 0.015 16.656 -5.043 1 98.38 143 LEU B N 1
ATOM 2278 C CA . LEU B 1 143 ? 0.919 16.734 -3.902 1 98.38 143 LEU B CA 1
ATOM 2279 C C . LEU B 1 143 ? 2.314 17.172 -4.348 1 98.38 143 LEU B C 1
ATOM 2281 O O . LEU B 1 143 ? 3.002 17.891 -3.629 1 98.38 143 LEU B O 1
ATOM 2285 N N . ASP B 1 144 ? 2.711 16.734 -5.535 1 97.94 144 ASP B N 1
ATOM 2286 C CA . ASP B 1 144 ? 4 17.156 -6.07 1 97.94 144 ASP B CA 1
ATOM 2287 C C . ASP B 1 144 ? 4.074 18.688 -6.191 1 97.94 144 ASP B C 1
ATOM 2289 O O . ASP B 1 144 ? 5.09 19.297 -5.836 1 97.94 144 ASP B O 1
ATOM 2293 N N . LYS B 1 145 ? 3.027 19.219 -6.652 1 96.94 145 LYS B N 1
ATOM 2294 C CA . LYS B 1 145 ? 2.986 20.672 -6.801 1 96.94 145 LYS B CA 1
ATOM 2295 C C . LYS B 1 145 ? 3.076 21.375 -5.445 1 96.94 145 LYS B C 1
ATOM 2297 O O . LYS B 1 145 ? 3.791 22.359 -5.297 1 96.94 145 LYS B O 1
ATOM 2302 N N . ILE B 1 146 ? 2.416 20.875 -4.516 1 97.19 146 ILE B N 1
ATOM 2303 C CA . ILE B 1 146 ? 2.416 21.453 -3.172 1 97.19 146 ILE B CA 1
ATOM 2304 C C . ILE B 1 146 ? 3.811 21.328 -2.562 1 97.19 146 ILE B C 1
ATOM 2306 O O . ILE B 1 146 ? 4.328 22.297 -1.988 1 97.19 146 ILE B O 1
ATOM 2310 N N . VAL B 1 147 ? 4.43 20.188 -2.633 1 97.31 147 VAL B N 1
ATOM 2311 C CA . VAL B 1 147 ? 5.742 19.922 -2.051 1 97.31 147 VAL B CA 1
ATOM 2312 C C . VAL B 1 147 ? 6.785 20.828 -2.686 1 97.31 147 VAL B C 1
ATOM 2314 O O . VAL B 1 147 ? 7.672 21.344 -1.997 1 97.31 147 VAL B O 1
ATOM 2317 N N . GLU B 1 148 ? 6.641 21.031 -3.961 1 94.38 148 GLU B N 1
ATOM 2318 C CA . GLU B 1 148 ? 7.539 21.953 -4.645 1 94.38 148 GLU B CA 1
ATOM 2319 C C . GLU B 1 148 ? 7.445 23.359 -4.051 1 94.38 148 GLU B C 1
ATOM 2321 O O . GLU B 1 148 ? 8.461 24.047 -3.928 1 94.38 148 GLU B O 1
ATOM 2326 N N . GLY B 1 149 ? 6.262 23.703 -3.631 1 93.44 149 GLY B N 1
ATOM 2327 C CA . GLY B 1 149 ? 6.043 25.016 -3.053 1 93.44 149 GLY B CA 1
ATOM 2328 C C . GLY B 1 149 ? 6.594 25.141 -1.646 1 93.44 149 GLY B C 1
ATOM 2329 O O . GLY B 1 149 ? 7.012 26.234 -1.238 1 93.44 149 GLY B O 1
ATOM 2330 N N . ILE B 1 150 ? 6.609 24.094 -0.924 1 92.31 150 ILE B N 1
ATOM 2331 C CA . ILE B 1 150 ? 7.027 24.203 0.468 1 92.31 150 ILE B CA 1
ATOM 2332 C C . ILE B 1 150 ? 8.531 23.969 0.575 1 92.31 150 ILE B C 1
ATOM 2334 O O . ILE B 1 150 ? 9.148 24.312 1.586 1 92.31 150 ILE B O 1
ATOM 2338 N N . ALA B 1 151 ? 9.125 23.375 -0.418 1 87.25 151 ALA B N 1
ATOM 2339 C CA . ALA B 1 151 ? 10.562 23.125 -0.413 1 87.25 151 ALA B CA 1
ATOM 2340 C C . ALA B 1 151 ? 11.336 24.375 -0.804 1 87.25 151 ALA B C 1
ATOM 2342 O O . ALA B 1 151 ? 12.555 24.453 -0.603 1 87.25 151 ALA B O 1
ATOM 2343 N N . ILE B 1 152 ? 10.68 25.312 -1.394 1 74.5 152 ILE B N 1
ATOM 2344 C CA . ILE B 1 152 ? 11.328 26.562 -1.739 1 74.5 152 ILE B CA 1
ATOM 2345 C C . ILE B 1 152 ? 11.453 27.438 -0.495 1 74.5 152 ILE B C 1
ATOM 2347 O O . ILE B 1 152 ? 10.516 27.531 0.303 1 74.5 152 ILE B O 1
#

Nearest PDB structures (foldseek):
  1kjn-assembly1_B  TM=8.804E-01  e=4.413E-12  Methanothermobacter thermautotrophicus
  8rz3-assembly1_A  TM=4.780E-01  e=1.299E-01  Variovorax paradoxus
  4gx1-assembly1_A  TM=6.411E-01  e=6.204E-01  Geobacter sulfurreducens PCA
  4gx5-assembly2_D-3  TM=6.716E-01  e=1.356E+00  Geobacter sulfurreducens PCA
  4gx0-assembly2_D  TM=6.269E-01  e=4.990E+00  Geobacter sulfurreducens PCA

pLDDT: mean 95.69, std 5.37, range [49.16, 98.81]

Sequence (304 aa):
MTGAKVLLMMGCPEIPIQTSIALYLSHKLTNLGFDVTVAGTEAATRLLKVSDSDGYYAKKLVNLDKTMEDIIEKRSDFDICFAFMHNDAGMTYAATMSALSQAKLYSIVFGRHADELAETIEFDGEKIVSKDVHNPLRLKNRLDKIVEGIAIMTGAKVLLMMGCPEIPIQTSIALYLSHKLTNLGFDVTVAGTEAATRLLKVSDSDGYYAKKLVNLDKTMEDIIEKRSDFDICFAFMHNDAGMTYAATMSALSQAKLYSIVFGRHADELAETIEFDGEKIVSKDVHNPLRLKNRLDKIVEGIAI

Secondary structure (DSSP, 8-state):
----EEEEEE--TTSTHHHHHHHHHHHHHHHTT-EEEEEE-HHHHHHHHHHTTT-SS-S-EEEHHHHHHHHHTTS---SEEEEEESSHHHHHHHHHHHHH--SEEEEEEESTTHHHHHHH--SSSEEEEE--SS--HHHHHHHHHHHHHHH-/----EEEEEE--TTSTHHHHHHHHHHHHHHHTT-EEEEEE-HHHHHHHHHHTTT-SS-S-EEEHHHHHHHHHTTS---SEEEEEESSHHHHHHHHHHHHH--SEEEEEEESTTHHHHHHH--SSSEEEEE--SS--HHHHHHHHHHHHHHH-

Foldseek 3Di:
DPQFEEEEEEEDCPFPLRLVLLLVLQQVLVVLPYRYAYEYAPVSLVVNCVVCVVCPRPVHYYHRVVVLVCQQVVNDAGQAYEQEDADVVSLVSQQSCLVRYPHAYEYEFEAQCRVVVVVPRDGDHHYHTYHDRHDNVVSNVVVVVVSVVVSD/DPQFEEEEEEEDCPFPLRLVLLLVLQQVLVVLPYRYAYEYAPVSLVVNCVVCVVCPRPVHYYHNVVVLVCQQVVNDAGQAYEQEDADVVSLVSQQSCLVRYPHAYEYEFEAQCRVVVVVPRDGDHHYHTYHDRHDNVVSNVVVVVVSVVVSD

Radius of gyration: 20.08 Å; Cα contacts (8 Å, |Δi|>4): 644; chains: 2; bounding box: 39×54×52 Å

Solvent-accessible surface area (backbone atoms only — not comparable to full-atom values): 15542 Å² total; per-residue (Å²): 98,50,82,47,35,34,37,40,39,41,35,82,48,71,47,36,36,52,60,20,50,51,29,36,48,38,33,53,43,38,74,58,30,32,46,54,37,38,24,13,35,71,56,31,41,51,36,44,43,43,41,36,70,81,38,79,39,52,78,36,75,47,53,32,69,61,51,49,49,33,38,75,69,68,74,45,86,45,53,31,32,39,32,33,27,69,53,69,71,25,44,53,57,45,46,50,43,50,73,70,44,88,32,51,39,35,39,36,27,29,22,87,53,12,69,64,54,57,69,68,61,81,66,75,61,46,78,46,77,32,58,51,46,55,58,46,60,67,54,49,53,55,49,50,57,52,50,58,60,68,72,99,98,50,82,47,34,32,37,39,38,41,34,82,50,71,47,38,35,52,60,22,49,51,29,36,50,39,34,54,43,38,75,58,30,32,47,55,37,38,24,14,34,71,58,31,40,50,36,44,42,42,41,35,70,82,38,79,39,52,79,37,75,47,53,31,69,61,51,48,50,32,40,75,70,68,74,45,85,46,52,30,33,40,32,35,25,71,53,69,72,25,45,53,57,45,47,51,43,50,73,70,44,86,33,50,40,36,40,36,25,28,22,87,54,13,70,64,53,57,69,69,61,82,67,74,60,47,80,44,78,30,57,50,46,55,58,46,61,68,55,48,54,56,49,49,55,51,51,57,61,69,73,98